Protein AF-A0A973HSE0-F1 (afdb_monomer)

pLDDT: mean 83.12, std 13.8, range [39.16, 97.94]

Foldseek 3Di:
DPQDWDKDKDFDVVVLLLLVLLLVDPWDWDADQQQRWIFTDDPRHTFKIKGALQQFQDDPPDDPSVSSNPGDSFRFWEKEWEDEQFKIKIFTDDRLDGPDIDIGGFPQDDPPDPDRLQPVPVPDPDDDPVSVVNVVSLLVRLLVVQVVCVVVVHCPSGSAYEYDYDPVCLVSNCVRPRHHPADPVHSRYRYQPDDFDGHDPVRVVVSSVVSSIMMMTGRHVVVVVVSD

Sequence (228 aa):
MTVIKFTDSLDYSAQRALVKRILETDMKWEFEAKRLKIRVFSEAKTGLDIWLSQALPVPGNMPDKDYLLSLPELQPNHFILLMESGAAALAQIKNNEIIRHKVIKAYMNRKKQGKSQLNYLKTKGKSRAGSRLRIRKSIEFFEEINQKIIDWGGPEDAERICYKASIQLWPYLFKSDIAASFEKDDPRLIKIPLNTKSPSYNELIRVHKYIQYCHIDVYDEDLYKRIK

Mean predicted aligned error: 8.45 Å

Nearest PDB structures (foldseek):
  6r86-assembly1_R  TM=6.561E-01  e=8.178E-06  Saccharomyces cerevisiae
  8v9l-assembly1_z  TM=5.471E-01  e=2.335E-04  Mycolicibacterium smegmatis MC2 155
  8v9j-assembly1_z  TM=5.696E-01  e=4.294E-04  Mycolicibacterium smegmatis MC2 155
  3r1x-assembly1_A  TM=4.390E-01  e=8.106E-02  Klebsiella pneumoniae subsp. pneumoniae MGH 78578
  5eou-assembly2_B  TM=2.963E-01  e=4.684E-02  Pseudomonas aeruginosa PAO1

Structure (mmCIF, N/CA/C/O backbone):
data_AF-A0A973HSE0-F1
#
_entry.id   AF-A0A973HSE0-F1
#
loop_
_atom_site.group_PDB
_atom_site.id
_atom_site.type_symbol
_atom_site.label_atom_id
_atom_site.label_alt_id
_atom_site.label_comp_id
_atom_site.label_asym_id
_atom_site.label_entity_id
_atom_site.label_seq_id
_atom_site.pdbx_PDB_ins_code
_atom_site.Cartn_x
_atom_site.Cartn_y
_atom_site.Cartn_z
_atom_site.occupancy
_atom_site.B_iso_or_equiv
_atom_site.auth_seq_id
_atom_site.auth_comp_id
_atom_site.auth_asym_id
_atom_site.auth_atom_id
_atom_site.pdbx_PDB_model_num
ATOM 1 N N . MET A 1 1 ? 32.845 4.863 -14.765 1.00 45.75 1 MET A N 1
ATOM 2 C CA . MET A 1 1 ? 31.451 5.348 -14.815 1.00 45.75 1 MET A CA 1
ATOM 3 C C . MET A 1 1 ? 31.055 5.826 -13.436 1.00 45.75 1 MET A C 1
ATOM 5 O O . MET A 1 1 ? 30.998 5.024 -12.509 1.00 45.75 1 MET A O 1
ATOM 9 N N . THR A 1 2 ? 30.872 7.133 -13.283 1.00 41.03 2 THR A N 1
ATOM 10 C CA . THR A 1 2 ? 30.284 7.728 -12.082 1.00 41.03 2 THR A CA 1
ATOM 11 C C . THR A 1 2 ? 28.838 7.254 -12.012 1.00 41.03 2 THR A C 1
ATOM 13 O O . THR A 1 2 ? 28.048 7.596 -12.883 1.00 41.03 2 THR A O 1
ATOM 16 N N . VAL A 1 3 ? 28.502 6.414 -11.032 1.00 48.06 3 VAL A N 1
ATOM 17 C CA . VAL A 1 3 ? 27.116 5.984 -10.799 1.00 48.06 3 VAL A CA 1
ATOM 18 C C . VAL A 1 3 ? 26.368 7.194 -10.248 1.00 48.06 3 VAL A C 1
ATOM 20 O O . VAL A 1 3 ? 26.418 7.470 -9.048 1.00 48.06 3 VAL A O 1
ATOM 23 N N . ILE A 1 4 ? 25.742 7.974 -11.125 1.00 57.69 4 ILE A N 1
ATOM 24 C CA . ILE A 1 4 ? 24.859 9.058 -10.707 1.00 57.69 4 ILE A CA 1
ATOM 25 C C . ILE A 1 4 ? 23.550 8.399 -10.296 1.00 57.69 4 ILE A C 1
ATOM 27 O O . ILE A 1 4 ? 22.760 7.998 -11.144 1.00 57.69 4 ILE A O 1
ATOM 31 N N . LYS A 1 5 ? 23.330 8.275 -8.984 1.00 69.88 5 LYS A N 1
ATOM 32 C CA . LYS A 1 5 ? 22.018 7.902 -8.466 1.00 69.88 5 LYS A CA 1
ATOM 33 C C . LYS A 1 5 ? 21.114 9.128 -8.488 1.00 69.88 5 LYS A C 1
ATOM 35 O O . LYS A 1 5 ? 21.283 10.019 -7.657 1.00 69.88 5 LYS A O 1
ATOM 40 N N . PHE A 1 6 ? 20.135 9.149 -9.384 1.00 76.38 6 PHE A N 1
ATOM 41 C CA . PHE A 1 6 ? 19.016 10.085 -9.302 1.00 76.38 6 PHE A CA 1
ATOM 42 C C . PHE A 1 6 ? 17.687 9.334 -9.315 1.00 76.38 6 PHE A C 1
ATOM 44 O O . PHE A 1 6 ? 17.608 8.193 -9.774 1.00 76.38 6 PHE A O 1
ATOM 51 N N . THR A 1 7 ? 16.660 9.973 -8.758 1.00 78.12 7 THR A N 1
ATOM 52 C CA . THR A 1 7 ? 15.309 9.419 -8.697 1.00 78.12 7 THR A CA 1
ATOM 53 C C . THR A 1 7 ? 14.410 10.209 -9.639 1.00 78.12 7 THR A C 1
ATOM 55 O O . THR A 1 7 ? 14.332 11.430 -9.508 1.00 78.12 7 THR A O 1
ATOM 58 N N . ASP A 1 8 ? 13.730 9.525 -10.559 1.00 79.31 8 ASP A N 1
ATOM 59 C CA . ASP A 1 8 ? 12.654 10.111 -11.370 1.00 79.31 8 ASP A CA 1
ATOM 60 C C . ASP A 1 8 ? 11.283 9.601 -10.904 1.00 79.31 8 ASP A C 1
ATOM 62 O O . ASP A 1 8 ? 11.174 8.559 -10.243 1.00 79.31 8 ASP A O 1
ATOM 66 N N . SER A 1 9 ? 10.231 10.345 -11.240 1.00 82.31 9 SER A N 1
ATOM 67 C CA . SER A 1 9 ? 8.849 9.950 -10.992 1.00 82.31 9 SER A CA 1
ATOM 68 C C . SER A 1 9 ? 8.015 10.049 -12.257 1.00 82.31 9 SER A C 1
ATOM 70 O O . SER A 1 9 ? 7.919 11.122 -12.849 1.00 82.31 9 SER A O 1
ATOM 72 N N . LEU A 1 10 ? 7.372 8.947 -12.633 1.00 81.06 10 LEU A N 1
ATOM 73 C CA . LEU A 1 10 ? 6.492 8.897 -13.796 1.00 81.06 10 LEU A CA 1
ATOM 74 C C . LEU A 1 10 ? 5.037 8.791 -13.355 1.00 81.06 10 LEU A C 1
ATOM 76 O O . LEU A 1 10 ? 4.715 8.073 -12.403 1.00 81.06 10 LEU A O 1
ATOM 80 N N . ASP A 1 11 ? 4.159 9.493 -14.069 1.00 82.38 11 ASP A N 1
ATOM 81 C CA . ASP A 1 11 ? 2.729 9.235 -13.973 1.00 82.38 11 ASP A CA 1
ATOM 82 C C . ASP A 1 11 ? 2.392 7.837 -14.500 1.00 82.38 11 ASP A C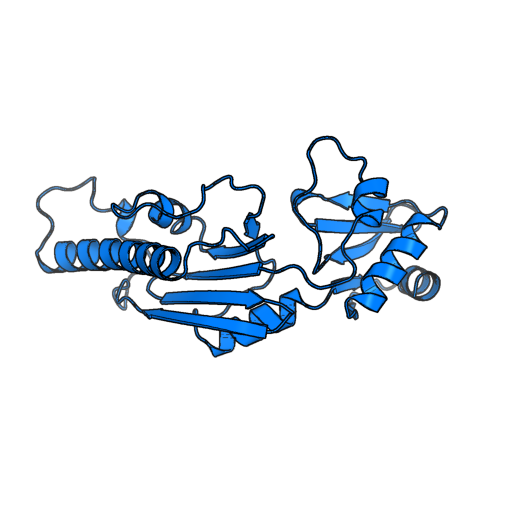 1
ATOM 84 O O . ASP A 1 11 ? 3.247 7.073 -14.965 1.00 82.38 11 ASP A O 1
ATOM 88 N N . TYR A 1 12 ? 1.115 7.486 -14.421 1.00 78.69 12 TYR A N 1
ATOM 89 C CA . TYR A 1 12 ? 0.720 6.137 -14.748 1.00 78.69 12 TYR A CA 1
ATOM 90 C C . TYR A 1 12 ? 0.874 5.747 -16.214 1.00 78.69 12 TYR A C 1
ATOM 92 O O . TYR A 1 12 ? 1.337 4.648 -16.532 1.00 78.69 12 TYR A O 1
ATOM 100 N N . SER A 1 13 ? 0.469 6.649 -17.102 1.00 80.75 13 SER A N 1
ATOM 101 C CA . SER A 1 13 ? 0.521 6.416 -18.539 1.00 80.75 13 SER A CA 1
ATOM 102 C C . SER A 1 13 ? 1.968 6.189 -18.978 1.00 80.75 13 SER A C 1
ATOM 104 O O . SER A 1 13 ? 2.266 5.233 -19.701 1.00 80.75 13 SER A O 1
ATOM 106 N N . ALA A 1 14 ? 2.881 6.985 -18.418 1.00 85.94 14 ALA A N 1
ATOM 107 C CA . ALA A 1 14 ? 4.310 6.874 -18.628 1.00 85.94 14 ALA A CA 1
ATOM 108 C C . ALA A 1 14 ? 4.895 5.595 -18.002 1.00 85.94 14 ALA A C 1
ATOM 110 O O . ALA A 1 14 ? 5.707 4.935 -18.649 1.00 85.94 14 ALA A O 1
ATOM 111 N N . GLN A 1 15 ? 4.454 5.180 -16.805 1.00 87.19 15 GLN A N 1
ATOM 112 C CA . GLN A 1 15 ? 4.874 3.903 -16.210 1.00 87.19 15 GLN A CA 1
ATOM 113 C C . GLN A 1 15 ? 4.526 2.726 -17.126 1.00 87.19 15 GLN A C 1
ATOM 115 O O . GLN A 1 15 ? 5.375 1.880 -17.391 1.00 87.19 15 GLN A O 1
ATOM 120 N N . ARG A 1 16 ? 3.286 2.648 -17.621 1.00 85.31 16 ARG A N 1
ATOM 121 C CA . ARG A 1 16 ? 2.857 1.526 -18.468 1.00 85.31 16 ARG A CA 1
ATOM 122 C C . ARG A 1 16 ? 3.608 1.503 -19.797 1.00 85.31 16 ARG A C 1
ATOM 124 O O . ARG A 1 16 ? 4.008 0.429 -20.241 1.00 85.31 16 ARG A O 1
ATOM 131 N N . ALA A 1 17 ? 3.829 2.667 -20.410 1.00 87.88 17 ALA A N 1
ATOM 132 C CA . ALA A 1 17 ? 4.648 2.779 -21.613 1.00 87.88 17 ALA A CA 1
ATOM 133 C C . ALA A 1 17 ? 6.086 2.295 -21.361 1.00 87.88 17 ALA A C 1
ATOM 135 O O . ALA A 1 17 ? 6.615 1.515 -22.151 1.00 87.88 17 ALA A O 1
ATOM 136 N N . LEU A 1 18 ? 6.681 2.688 -20.230 1.00 89.19 18 LEU A N 1
ATOM 137 C CA . LEU A 1 18 ? 8.011 2.243 -19.822 1.00 89.19 18 LEU A CA 1
ATOM 138 C C . LEU A 1 18 ? 8.066 0.722 -19.627 1.00 89.19 18 LEU A C 1
ATOM 140 O O . LEU A 1 18 ? 8.957 0.071 -20.162 1.00 89.19 18 LEU A O 1
ATOM 144 N N . VAL A 1 19 ? 7.099 0.145 -18.905 1.00 89.62 19 VAL A N 1
ATOM 145 C CA . VAL A 1 19 ? 7.013 -1.308 -18.686 1.00 89.62 19 VAL A CA 1
ATOM 146 C C . VAL A 1 19 ? 6.903 -2.047 -20.019 1.00 89.62 19 VAL A C 1
ATOM 148 O O . VAL A 1 19 ? 7.673 -2.974 -20.246 1.00 89.62 19 VAL A O 1
ATOM 151 N N . LYS A 1 20 ? 6.018 -1.618 -20.931 1.00 89.44 20 LYS A N 1
ATOM 152 C CA . LYS A 1 20 ? 5.894 -2.233 -22.265 1.00 89.44 20 LYS A CA 1
ATOM 153 C C . LYS A 1 20 ? 7.217 -2.210 -23.028 1.00 89.44 20 LYS A C 1
ATOM 155 O O . LYS A 1 20 ? 7.655 -3.257 -23.490 1.00 89.44 20 LYS A O 1
ATOM 160 N N . ARG A 1 21 ? 7.902 -1.063 -23.062 1.00 89.56 21 ARG A N 1
ATOM 161 C CA . ARG A 1 21 ? 9.214 -0.938 -23.715 1.00 89.56 21 ARG A CA 1
ATOM 162 C C . ARG A 1 21 ? 10.253 -1.882 -23.117 1.00 89.56 21 ARG A C 1
ATOM 164 O O . ARG A 1 21 ? 10.943 -2.559 -23.866 1.00 89.56 21 ARG A O 1
ATOM 171 N N . ILE A 1 22 ? 10.339 -1.980 -21.788 1.00 90.19 22 ILE A N 1
ATOM 172 C CA . ILE A 1 22 ? 11.265 -2.916 -21.121 1.00 90.19 22 ILE A CA 1
ATOM 173 C C . ILE A 1 22 ? 10.990 -4.357 -21.564 1.00 90.19 22 ILE A C 1
ATOM 175 O O . ILE A 1 22 ? 11.925 -5.094 -21.866 1.00 90.19 22 ILE A O 1
ATOM 179 N N . LEU A 1 23 ? 9.715 -4.748 -21.640 1.00 89.19 23 LEU A N 1
ATOM 180 C CA . LEU A 1 23 ? 9.301 -6.099 -22.031 1.00 89.19 23 LEU A CA 1
ATOM 181 C C . LEU A 1 23 ? 9.489 -6.408 -23.527 1.00 89.19 23 LEU A C 1
ATOM 183 O O . LEU A 1 23 ? 9.523 -7.587 -23.893 1.00 89.19 23 LEU A O 1
ATOM 187 N N . GLU A 1 24 ? 9.560 -5.378 -24.371 1.00 88.38 24 GLU A N 1
ATOM 188 C CA . GLU A 1 24 ? 9.801 -5.460 -25.819 1.00 88.38 24 GLU A CA 1
ATOM 189 C C . GLU A 1 24 ? 11.296 -5.438 -26.170 1.00 88.38 24 GLU A C 1
ATOM 191 O O . GLU A 1 24 ? 11.685 -5.909 -27.236 1.00 88.38 24 GLU A O 1
ATOM 196 N N . THR A 1 25 ? 12.149 -4.912 -25.287 1.00 84.94 25 THR A N 1
ATOM 197 C CA . THR A 1 25 ? 13.604 -4.904 -25.487 1.00 84.94 25 THR A CA 1
ATOM 198 C C . THR A 1 25 ? 14.263 -6.231 -25.104 1.00 84.94 25 THR A C 1
ATOM 200 O O . THR A 1 25 ? 13.869 -6.866 -24.131 1.00 84.94 25 THR A O 1
ATOM 203 N N . ASP A 1 26 ? 15.376 -6.572 -25.762 1.00 83.69 26 ASP A N 1
ATOM 204 C CA . ASP A 1 26 ? 16.254 -7.708 -25.401 1.00 83.69 26 ASP A CA 1
ATOM 205 C C . ASP A 1 26 ? 17.053 -7.501 -24.091 1.00 83.69 26 ASP A C 1
ATOM 207 O O . ASP A 1 26 ? 18.080 -8.138 -23.843 1.00 83.69 26 ASP A O 1
ATOM 211 N N . MET A 1 27 ? 16.627 -6.568 -23.239 1.00 84.81 27 MET A N 1
ATOM 212 C CA . MET A 1 27 ? 17.292 -6.290 -21.972 1.00 84.81 27 MET A CA 1
ATOM 213 C C . MET A 1 27 ? 16.992 -7.383 -20.950 1.00 84.81 27 MET A C 1
ATOM 215 O O . MET A 1 27 ? 15.881 -7.904 -20.863 1.00 84.81 27 MET A O 1
ATOM 219 N N . LYS A 1 28 ? 17.979 -7.690 -20.105 1.00 90.69 28 LYS A N 1
ATOM 220 C CA . LYS A 1 28 ? 17.754 -8.557 -18.947 1.00 90.69 28 LYS A CA 1
ATOM 221 C C . LYS A 1 28 ? 17.016 -7.771 -17.869 1.00 90.69 28 LYS A C 1
ATOM 223 O O . LYS A 1 28 ? 17.475 -6.704 -17.455 1.00 90.69 28 LYS A O 1
ATOM 228 N N . TRP A 1 29 ? 15.911 -8.324 -17.387 1.00 92.88 29 TRP A N 1
ATOM 229 C CA . TRP A 1 29 ? 15.129 -7.761 -16.295 1.00 92.88 29 TRP A CA 1
ATOM 230 C C . TRP A 1 29 ? 14.657 -8.856 -15.335 1.00 92.88 29 TRP A C 1
ATOM 232 O O . TRP A 1 29 ? 14.555 -10.023 -15.704 1.00 92.88 29 TRP A O 1
ATOM 242 N N . GLU A 1 30 ? 14.380 -8.463 -14.096 1.00 91.94 30 GLU A N 1
ATOM 243 C CA . GLU A 1 30 ? 13.805 -9.307 -13.048 1.00 91.94 30 GLU A CA 1
ATOM 244 C C . GLU A 1 30 ? 12.651 -8.565 -12.371 1.00 91.94 30 GLU A C 1
ATOM 246 O O . GLU A 1 30 ? 12.724 -7.350 -12.162 1.00 91.94 30 GLU A O 1
ATOM 251 N N . PHE A 1 31 ? 11.600 -9.288 -11.986 1.00 90.75 31 PHE A N 1
ATOM 252 C CA . PHE A 1 31 ? 10.479 -8.725 -11.243 1.00 90.75 31 PHE A CA 1
ATOM 253 C C . PHE A 1 31 ? 10.450 -9.240 -9.797 1.00 90.75 31 PHE A C 1
ATOM 255 O O . PHE A 1 31 ? 10.324 -10.428 -9.520 1.00 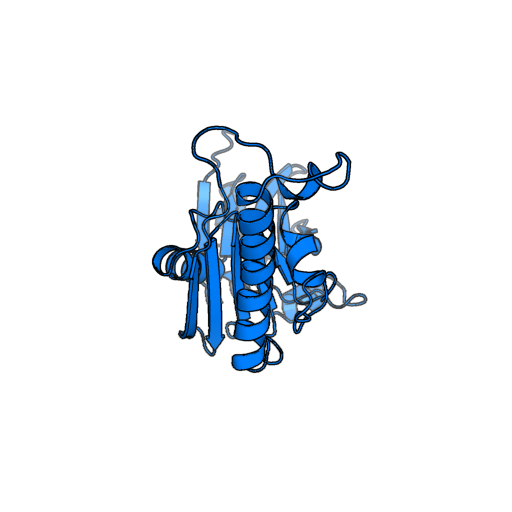90.75 31 PHE A O 1
ATOM 262 N N . GLU A 1 32 ? 10.555 -8.326 -8.832 1.00 87.94 32 GLU A N 1
ATOM 263 C CA . GLU A 1 32 ? 10.444 -8.624 -7.404 1.00 87.94 32 GLU A CA 1
ATOM 264 C C . GLU A 1 32 ? 8.986 -8.431 -6.953 1.00 87.94 32 GLU A C 1
ATOM 266 O O . GLU A 1 32 ? 8.633 -7.390 -6.392 1.00 87.94 32 GLU A O 1
ATOM 271 N N . ALA A 1 33 ? 8.141 -9.448 -7.163 1.00 81.69 33 ALA A N 1
ATOM 272 C CA . ALA A 1 33 ? 6.701 -9.433 -6.863 1.00 81.69 33 ALA A CA 1
ATOM 273 C C . ALA A 1 33 ? 6.347 -8.867 -5.473 1.00 81.69 33 ALA A C 1
ATOM 275 O O . ALA A 1 33 ? 5.470 -8.018 -5.339 1.00 81.69 33 ALA A O 1
ATOM 276 N N . LYS A 1 34 ? 7.083 -9.260 -4.422 1.00 76.94 34 LYS A N 1
ATOM 277 C CA . LYS A 1 34 ? 6.841 -8.804 -3.034 1.00 76.94 34 LYS A CA 1
ATOM 278 C C . LYS A 1 34 ? 7.030 -7.301 -2.828 1.00 76.94 34 LYS A C 1
ATOM 280 O O . LYS A 1 34 ? 6.494 -6.742 -1.874 1.00 76.94 34 LYS A O 1
ATOM 285 N N . ARG A 1 35 ? 7.858 -6.666 -3.657 1.00 78.06 35 ARG A N 1
ATOM 286 C CA . ARG A 1 35 ? 8.130 -5.224 -3.608 1.00 78.06 35 ARG A CA 1
ATOM 287 C C . ARG A 1 35 ? 7.518 -4.472 -4.778 1.00 78.06 35 ARG A C 1
ATOM 289 O O . ARG A 1 35 ? 7.657 -3.253 -4.813 1.00 78.06 35 ARG A O 1
ATOM 296 N N . LEU A 1 36 ? 6.871 -5.193 -5.695 1.00 84.75 36 LEU A N 1
ATOM 297 C CA . LEU A 1 36 ? 6.292 -4.664 -6.920 1.00 84.75 36 LEU A CA 1
ATOM 298 C C . LEU A 1 36 ? 7.316 -3.818 -7.690 1.00 84.75 36 LEU A C 1
ATOM 300 O O . LEU A 1 36 ? 7.065 -2.671 -8.059 1.00 84.75 36 LEU A O 1
AT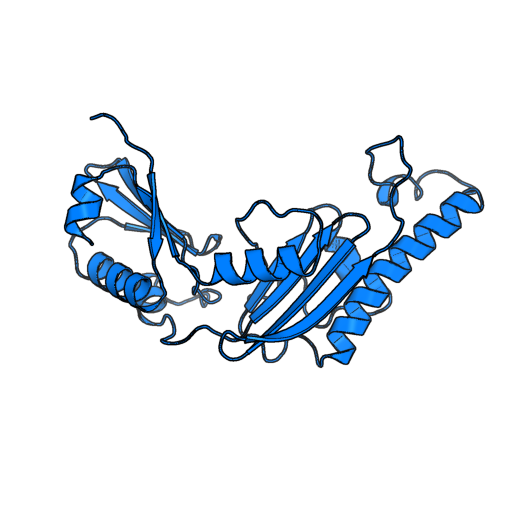OM 304 N N . LYS A 1 37 ? 8.517 -4.381 -7.848 1.00 88.94 37 LYS A N 1
ATOM 305 C CA . LYS A 1 37 ? 9.686 -3.675 -8.367 1.00 88.94 37 LYS A CA 1
ATOM 306 C C . LYS A 1 37 ? 10.270 -4.406 -9.568 1.00 88.94 37 LYS A C 1
ATOM 308 O O . LYS A 1 37 ? 10.556 -5.593 -9.461 1.00 88.94 37 LYS A O 1
ATOM 313 N N . ILE A 1 38 ? 10.496 -3.697 -10.668 1.00 91.12 38 ILE A N 1
ATOM 314 C CA . ILE A 1 38 ? 11.237 -4.205 -11.827 1.00 91.12 38 ILE A CA 1
ATOM 315 C C . ILE A 1 38 ? 12.687 -3.759 -11.697 1.00 91.12 38 ILE A C 1
ATOM 317 O O . ILE A 1 38 ? 12.966 -2.585 -11.459 1.00 91.12 38 ILE A O 1
ATOM 321 N N . ARG A 1 39 ? 13.613 -4.694 -11.861 1.00 92.00 39 ARG A N 1
ATOM 322 C CA . ARG A 1 39 ? 15.042 -4.427 -11.954 1.00 92.00 39 ARG A CA 1
ATOM 323 C C . ARG A 1 39 ? 15.496 -4.654 -13.384 1.00 92.00 39 ARG A C 1
ATOM 325 O O . ARG A 1 39 ? 15.283 -5.738 -13.911 1.00 92.00 39 ARG A O 1
ATOM 332 N N . VAL A 1 40 ? 16.146 -3.663 -13.985 1.00 91.88 40 VAL A N 1
ATOM 333 C CA . VAL A 1 40 ? 16.728 -3.764 -15.332 1.00 91.88 40 VAL A CA 1
ATOM 334 C C . VAL A 1 40 ? 18.248 -3.750 -15.217 1.00 91.88 40 VAL A C 1
ATOM 336 O O . VAL A 1 40 ? 18.818 -2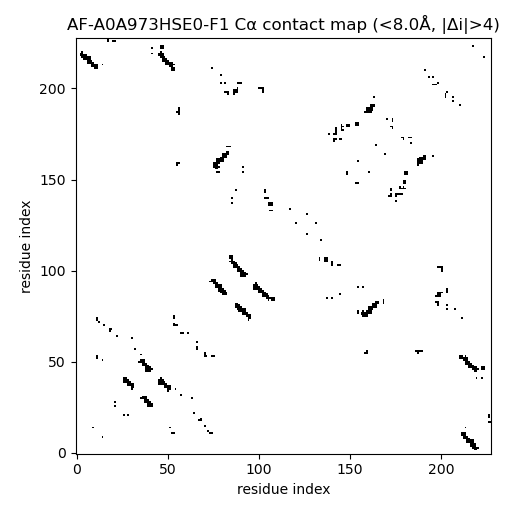.943 -14.474 1.00 91.88 40 VAL A O 1
ATOM 339 N N . PHE A 1 41 ? 18.909 -4.654 -15.936 1.00 88.94 41 PHE A N 1
ATOM 340 C CA . PHE A 1 41 ? 20.354 -4.841 -15.869 1.00 88.94 41 PHE A CA 1
ATOM 341 C C . PHE A 1 41 ? 21.068 -4.268 -17.099 1.00 88.94 41 PHE A C 1
ATOM 343 O O . PHE A 1 41 ? 20.611 -4.436 -18.227 1.00 88.94 41 PHE A O 1
ATOM 350 N N . SER A 1 42 ? 22.231 -3.658 -16.866 1.00 85.62 42 SER A N 1
ATOM 351 C CA . SER A 1 42 ? 23.206 -3.231 -17.877 1.00 85.62 42 SER A CA 1
ATOM 352 C C . SER A 1 42 ? 24.523 -3.957 -17.605 1.00 85.62 42 SER A C 1
ATOM 354 O O . SER A 1 42 ? 25.007 -3.924 -16.474 1.00 85.62 42 SER A O 1
ATOM 356 N N . GLU A 1 43 ? 25.055 -4.692 -18.589 1.00 77.00 43 GLU A N 1
ATOM 357 C CA . GLU A 1 43 ? 26.361 -5.383 -18.512 1.00 77.00 43 GLU A CA 1
ATOM 358 C C . GLU A 1 43 ? 26.625 -6.128 -17.176 1.00 77.00 43 GLU A C 1
ATOM 360 O O . GLU A 1 43 ? 27.705 -6.063 -16.595 1.00 77.00 43 GLU A O 1
ATOM 365 N N . ALA A 1 44 ? 25.607 -6.843 -16.673 1.00 71.81 44 ALA A N 1
ATOM 366 C CA . ALA A 1 44 ? 25.601 -7.606 -15.411 1.00 71.81 44 ALA A CA 1
ATOM 367 C C . ALA A 1 44 ? 25.548 -6.802 -14.089 1.00 71.81 44 ALA A C 1
ATOM 369 O O . ALA A 1 44 ? 25.657 -7.389 -13.011 1.00 71.81 44 ALA A O 1
ATOM 370 N N . LYS A 1 45 ? 25.303 -5.488 -14.131 1.00 82.62 45 LYS A N 1
ATOM 371 C CA . LYS A 1 45 ? 24.981 -4.658 -12.956 1.00 82.62 45 LYS A CA 1
ATOM 372 C C . LYS A 1 45 ? 23.550 -4.136 -13.032 1.00 82.62 45 LYS A C 1
ATOM 374 O O . LYS A 1 45 ? 22.965 -4.042 -14.108 1.00 82.62 45 LYS A O 1
ATOM 379 N N . THR A 1 46 ? 22.974 -3.789 -11.882 1.00 80.38 46 THR A N 1
ATOM 380 C CA . THR A 1 46 ? 21.692 -3.076 -11.849 1.00 80.38 46 THR A CA 1
ATOM 381 C C . THR A 1 46 ? 21.863 -1.719 -12.518 1.00 80.38 46 THR A C 1
ATOM 383 O O . THR A 1 46 ? 22.639 -0.898 -12.034 1.00 80.38 46 THR A O 1
ATOM 386 N N . GLY A 1 47 ? 21.137 -1.496 -13.611 1.00 84.56 47 GLY A N 1
ATOM 387 C CA . GLY A 1 47 ? 21.081 -0.206 -14.288 1.00 84.56 47 GLY A CA 1
ATOM 388 C C . GLY A 1 47 ? 19.894 0.635 -13.818 1.00 84.56 47 GLY A C 1
ATOM 389 O O . GLY A 1 47 ? 20.048 1.837 -13.625 1.00 84.56 47 GLY A O 1
ATOM 390 N N . LEU A 1 48 ? 18.738 0.008 -13.557 1.00 88.50 48 LEU A N 1
ATOM 391 C CA . LEU A 1 48 ? 17.513 0.674 -13.090 1.00 88.50 48 LEU A CA 1
ATOM 392 C C . LEU A 1 48 ? 16.770 -0.184 -12.057 1.00 88.50 48 LEU A C 1
ATOM 394 O O . LEU A 1 48 ? 16.610 -1.387 -12.263 1.00 88.50 48 LEU A O 1
ATOM 398 N N . ASP A 1 49 ? 16.251 0.445 -11.001 1.00 89.88 49 ASP A N 1
ATOM 399 C CA . ASP A 1 49 ? 15.211 -0.128 -10.134 1.00 89.88 49 ASP A CA 1
ATOM 400 C C . ASP A 1 49 ? 13.930 0.719 -10.288 1.00 89.88 49 ASP A C 1
ATOM 402 O O . ASP A 1 49 ? 13.950 1.930 -10.087 1.00 89.88 49 ASP A O 1
ATOM 406 N N . ILE A 1 50 ? 12.811 0.087 -10.649 1.00 89.25 50 ILE A N 1
ATOM 407 C CA . ILE A 1 50 ? 11.525 0.735 -10.949 1.00 89.25 50 ILE A CA 1
ATOM 408 C C . ILE A 1 50 ? 10.472 0.206 -9.974 1.00 89.25 50 ILE A C 1
ATOM 410 O O . ILE A 1 50 ? 10.106 -0.966 -10.040 1.00 89.25 50 ILE A O 1
ATOM 414 N N . TRP A 1 51 ? 9.962 1.052 -9.081 1.00 87.56 51 TRP A N 1
ATOM 415 C CA . TRP A 1 51 ? 8.859 0.727 -8.172 1.00 87.56 51 TRP A CA 1
ATOM 416 C C . TRP A 1 51 ? 7.525 1.102 -8.799 1.00 87.56 51 TRP A C 1
ATOM 418 O O . TRP A 1 51 ? 7.270 2.274 -9.078 1.00 87.56 51 TRP A O 1
ATOM 428 N N . LEU A 1 52 ? 6.661 0.105 -8.964 1.00 86.19 52 LEU A N 1
ATOM 429 C CA . LEU A 1 52 ? 5.365 0.270 -9.600 1.00 86.19 52 LEU A CA 1
ATOM 430 C C . LEU A 1 52 ? 4.355 0.863 -8.606 1.00 86.19 52 LEU A C 1
ATOM 432 O O . LEU A 1 52 ? 4.055 0.250 -7.580 1.00 86.19 52 LEU A O 1
ATOM 436 N N . SER A 1 53 ? 3.772 2.021 -8.928 1.00 77.62 53 SER A N 1
ATOM 437 C CA . SER A 1 53 ? 2.670 2.619 -8.149 1.00 77.62 53 SER A CA 1
ATOM 438 C C . SER A 1 53 ? 1.410 1.763 -8.201 1.00 77.62 53 SER A C 1
ATOM 440 O O . SER A 1 53 ? 0.639 1.655 -7.249 1.00 77.62 53 SER A O 1
ATOM 442 N N . GLN A 1 54 ? 1.214 1.112 -9.344 1.00 66.06 54 GLN A N 1
ATOM 443 C CA . GLN A 1 54 ? -0.030 0.470 -9.742 1.00 66.06 54 GLN A CA 1
ATOM 444 C C . GLN A 1 54 ? 0.108 -1.027 -9.982 1.00 66.06 54 GLN A C 1
ATOM 446 O O . GLN A 1 54 ? -0.618 -1.598 -10.787 1.00 66.06 54 GLN A O 1
ATOM 451 N N . ALA A 1 55 ? 0.916 -1.707 -9.185 1.00 68.31 55 ALA A N 1
ATOM 452 C CA . ALA A 1 55 ? 0.966 -3.161 -9.196 1.00 68.31 55 ALA A CA 1
ATOM 453 C C . ALA A 1 55 ? -0.057 -3.799 -8.230 1.00 68.31 55 ALA A C 1
ATOM 455 O O . ALA A 1 55 ? -0.097 -3.493 -7.038 1.00 68.31 55 ALA A O 1
ATOM 456 N N . LEU A 1 56 ? -0.953 -4.626 -8.780 1.00 74.75 56 LEU A N 1
ATOM 457 C CA . LEU A 1 56 ? -1.924 -5.417 -8.016 1.00 74.75 56 LEU A CA 1
ATOM 458 C C . LEU A 1 56 ? -1.219 -6.605 -7.345 1.00 74.75 56 LEU A C 1
ATOM 460 O O . LEU A 1 56 ? -0.107 -6.947 -7.744 1.00 74.75 56 LEU A O 1
ATOM 464 N N . PRO A 1 57 ? -1.823 -7.264 -6.350 1.00 73.44 57 PRO A N 1
ATOM 465 C CA . PRO A 1 57 ? -1.298 -8.535 -5.860 1.00 73.44 57 PRO A CA 1
ATOM 466 C C . PRO A 1 57 ? -1.043 -9.493 -7.027 1.00 73.44 57 PRO A C 1
ATOM 468 O O . PRO A 1 57 ? -1.916 -9.681 -7.874 1.00 73.44 57 PRO A O 1
ATOM 471 N N . VAL A 1 58 ? 0.165 -10.052 -7.101 1.00 74.88 58 VAL A N 1
ATOM 472 C CA . VAL A 1 58 ? 0.545 -10.956 -8.193 1.00 74.88 58 VAL A CA 1
ATOM 473 C C . VAL A 1 58 ? -0.255 -12.253 -8.048 1.00 74.88 58 VAL A C 1
ATOM 475 O O . VAL A 1 58 ? -0.155 -12.895 -6.997 1.00 74.88 58 VAL A O 1
ATOM 478 N N . PRO A 1 59 ? -1.042 -12.666 -9.058 1.00 76.75 59 PRO A N 1
ATOM 479 C CA . PRO A 1 59 ? -1.717 -13.955 -9.024 1.00 76.75 59 PRO A CA 1
ATOM 480 C C . PRO A 1 59 ? -0.673 -15.073 -8.944 1.00 76.75 59 PRO A C 1
ATOM 482 O O . PRO A 1 59 ? 0.263 -15.096 -9.738 1.00 76.75 59 PRO A O 1
ATOM 485 N N . GLY A 1 60 ? -0.830 -16.011 -8.005 1.00 73.62 60 GLY A N 1
ATOM 486 C CA . GLY A 1 60 ? 0.225 -16.971 -7.637 1.00 73.62 60 GLY A CA 1
ATOM 487 C C . GLY A 1 60 ? 0.770 -17.867 -8.761 1.00 73.62 60 GLY A C 1
ATOM 488 O O . GLY A 1 60 ? 1.842 -18.435 -8.587 1.00 73.62 60 GLY A O 1
ATOM 489 N N . ASN A 1 61 ? 0.079 -17.960 -9.903 1.00 81.50 61 ASN A N 1
ATOM 490 C CA . ASN A 1 61 ? 0.464 -18.793 -11.050 1.00 81.50 61 ASN A CA 1
ATOM 491 C C . ASN A 1 61 ? 0.688 -18.000 -12.353 1.00 81.50 61 ASN A C 1
ATOM 493 O O . ASN A 1 61 ? 0.816 -18.607 -13.414 1.00 81.50 61 ASN A O 1
ATOM 497 N N . MET A 1 62 ? 0.684 -16.665 -12.315 1.00 84.38 62 MET A N 1
ATOM 498 C CA . MET A 1 62 ? 0.844 -15.853 -13.524 1.00 84.38 62 MET A CA 1
ATOM 499 C C . MET A 1 62 ? 2.331 -15.582 -13.802 1.00 84.38 62 MET A C 1
ATOM 501 O O . MET A 1 62 ? 3.026 -15.126 -12.892 1.00 84.38 62 MET A O 1
ATOM 505 N N . PRO A 1 63 ? 2.833 -15.817 -15.030 1.00 89.69 63 PRO A N 1
ATOM 506 C CA . PRO A 1 63 ? 4.184 -15.414 -15.407 1.00 89.69 63 PRO A CA 1
ATOM 507 C C . PRO A 1 63 ? 4.392 -13.905 -15.232 1.00 89.69 63 PRO A C 1
ATOM 509 O O . PRO A 1 63 ? 3.512 -13.115 -15.570 1.00 89.69 63 PRO A O 1
ATOM 512 N N . ASP A 1 64 ? 5.576 -13.492 -14.769 1.00 90.00 64 ASP A N 1
ATOM 513 C CA . ASP A 1 64 ? 5.880 -12.080 -14.479 1.00 90.00 64 ASP A CA 1
ATOM 514 C C . ASP A 1 64 ? 5.593 -11.156 -15.669 1.00 90.00 64 ASP A C 1
ATOM 516 O O . ASP A 1 64 ? 5.036 -10.072 -15.506 1.00 90.00 64 ASP A O 1
ATOM 520 N N . LYS A 1 65 ? 5.934 -11.599 -16.885 1.00 89.12 65 LYS A N 1
ATOM 521 C CA . LYS A 1 65 ? 5.683 -10.839 -18.115 1.00 89.12 65 LYS A CA 1
ATOM 522 C C . LYS A 1 65 ? 4.187 -10.611 -18.343 1.00 89.12 65 LYS A C 1
ATOM 524 O O . LYS A 1 65 ? 3.783 -9.482 -18.611 1.00 89.12 65 LYS A O 1
ATOM 529 N N . ASP A 1 66 ? 3.378 -11.656 -18.201 1.00 89.06 66 ASP A N 1
ATOM 530 C CA . ASP A 1 66 ? 1.928 -11.581 -18.401 1.00 89.06 66 ASP A CA 1
ATOM 531 C C . ASP A 1 66 ? 1.280 -10.705 -17.328 1.00 89.06 66 ASP A C 1
ATOM 533 O O . ASP A 1 66 ? 0.438 -9.861 -17.633 1.00 89.06 66 ASP A O 1
ATOM 537 N N . TYR A 1 67 ? 1.750 -10.823 -16.084 1.00 89.56 67 TYR A N 1
ATOM 538 C CA . TYR A 1 67 ? 1.328 -9.959 -14.989 1.00 89.56 67 TYR A CA 1
ATOM 539 C C . TYR A 1 67 ? 1.615 -8.481 -15.285 1.00 89.56 67 TYR A C 1
ATOM 541 O O . TYR A 1 67 ? 0.716 -7.645 -15.183 1.00 89.56 67 TYR A O 1
ATOM 549 N N . LEU A 1 68 ? 2.838 -8.150 -15.706 1.00 89.12 68 LEU A N 1
ATOM 550 C CA . LEU A 1 68 ? 3.229 -6.775 -16.021 1.00 89.12 68 LEU A CA 1
ATOM 551 C C . LEU A 1 68 ? 2.443 -6.192 -17.208 1.00 89.12 68 LEU A C 1
ATOM 553 O O . LEU A 1 68 ? 2.149 -4.996 -17.220 1.00 89.12 68 LEU A O 1
ATOM 557 N N . LEU A 1 69 ? 2.061 -7.026 -18.180 1.00 88.06 69 LEU A N 1
ATOM 558 C CA . LEU A 1 69 ? 1.182 -6.631 -19.287 1.00 88.06 69 LEU A CA 1
ATOM 559 C C . LEU A 1 69 ? -0.285 -6.465 -18.857 1.00 88.06 69 LEU A C 1
ATOM 561 O O . LEU A 1 69 ? -0.999 -5.664 -19.462 1.00 88.06 69 LEU A O 1
ATOM 565 N N . SER A 1 70 ? -0.716 -7.180 -17.812 1.00 86.19 70 SER A N 1
ATOM 566 C CA . SER A 1 70 ? -2.079 -7.141 -17.260 1.00 86.19 70 SER A CA 1
ATOM 567 C C . SER A 1 70 ? -2.358 -5.967 -16.313 1.00 86.19 70 SER A C 1
ATOM 569 O O . SER A 1 70 ? -3.492 -5.807 -15.862 1.00 86.19 70 SER A O 1
ATOM 571 N N . LEU A 1 71 ? -1.346 -5.148 -15.993 1.00 84.56 71 LEU A N 1
ATOM 572 C CA . LEU A 1 71 ? -1.525 -3.979 -15.129 1.00 84.56 71 LEU A CA 1
ATOM 573 C C . LEU A 1 71 ? -2.659 -3.079 -15.668 1.00 84.56 71 LEU A C 1
ATOM 575 O O . LEU A 1 71 ? -2.735 -2.877 -16.886 1.00 84.56 71 LEU A O 1
ATOM 579 N N 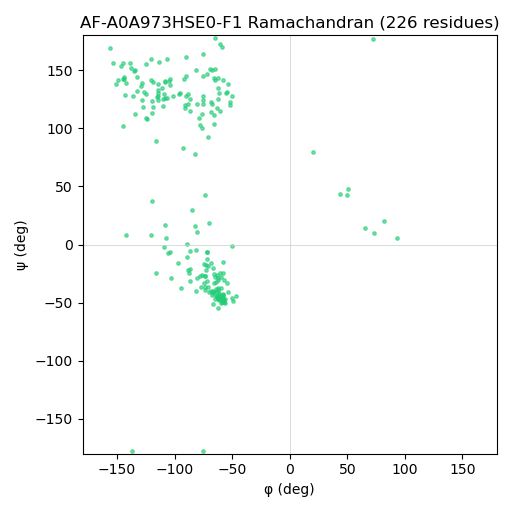. PRO A 1 72 ? -3.535 -2.548 -14.788 1.00 79.88 72 PRO A N 1
ATOM 580 C CA . PRO A 1 72 ? -4.763 -1.855 -15.197 1.00 79.88 72 PRO A CA 1
ATOM 581 C C . PRO A 1 72 ? -4.489 -0.607 -16.058 1.00 79.88 72 PRO A C 1
ATOM 583 O O . PRO A 1 72 ? -3.354 -0.197 -16.231 1.00 79.88 72 PRO A O 1
ATOM 586 N N . GLU A 1 73 ? -5.490 0.049 -16.641 1.00 75.00 73 GLU A N 1
ATOM 587 C CA . GLU A 1 73 ? -5.264 1.341 -17.340 1.00 75.00 73 GLU A CA 1
ATOM 588 C C . GLU A 1 73 ? -5.578 2.561 -16.475 1.00 75.00 73 GLU A C 1
ATOM 590 O O . GLU A 1 73 ? -5.085 3.659 -16.731 1.00 75.00 73 GLU A O 1
ATOM 595 N N . LEU A 1 74 ? -6.302 2.336 -15.386 1.00 76.62 74 LEU A N 1
ATOM 596 C CA . LEU A 1 74 ? -6.664 3.344 -14.407 1.00 76.62 74 LEU A CA 1
ATOM 597 C C . LEU A 1 74 ? -6.129 2.954 -13.036 1.00 76.62 74 LEU A C 1
ATOM 599 O O . LEU A 1 74 ? -5.874 1.780 -12.762 1.00 76.62 74 LEU A O 1
ATOM 603 N N . GLN A 1 75 ? -6.010 3.955 -12.164 1.00 76.19 75 GLN A N 1
ATOM 604 C CA . GLN A 1 75 ? -5.666 3.693 -10.777 1.00 76.19 75 GLN A CA 1
ATOM 605 C C . GLN A 1 75 ? -6.736 2.837 -10.114 1.00 76.19 75 GLN A C 1
ATOM 607 O O . GLN A 1 75 ? -7.899 3.248 -10.095 1.00 76.19 75 GLN A O 1
ATOM 612 N N . PRO A 1 76 ? -6.344 1.697 -9.528 1.00 83.81 76 PRO A N 1
ATOM 613 C CA . PRO A 1 76 ? -7.287 0.861 -8.826 1.00 83.81 76 PRO A CA 1
ATOM 614 C C . PRO A 1 76 ? -7.790 1.556 -7.569 1.00 83.81 76 PRO A C 1
ATOM 616 O O . PRO A 1 76 ? -7.071 2.330 -6.913 1.00 83.81 76 PRO A O 1
ATOM 619 N N . ASN A 1 77 ? -9.020 1.222 -7.200 1.00 91.38 77 ASN A N 1
ATOM 620 C CA . ASN A 1 77 ? -9.580 1.659 -5.933 1.00 91.38 77 ASN A CA 1
ATOM 621 C C . ASN A 1 77 ? -8.742 1.067 -4.804 1.00 91.38 77 ASN A C 1
ATOM 623 O O . ASN A 1 77 ? -8.384 -0.114 -4.812 1.00 91.38 77 ASN A O 1
ATOM 627 N N . HIS A 1 78 ? -8.403 1.889 -3.819 1.00 92.44 78 HIS A N 1
ATOM 628 C CA . HIS A 1 78 ? -7.506 1.456 -2.762 1.00 92.44 78 HIS A CA 1
ATOM 629 C C . HIS A 1 78 ? -7.865 2.062 -1.415 1.00 92.44 78 HIS A C 1
ATOM 631 O O . HIS A 1 78 ? -8.490 3.116 -1.294 1.00 92.44 78 HIS A O 1
ATOM 637 N N . PHE A 1 79 ? -7.446 1.357 -0.378 1.00 95.62 79 PHE A N 1
ATOM 638 C CA . PHE A 1 79 ? -7.556 1.771 1.003 1.00 95.62 79 PHE A CA 1
ATOM 639 C C . PHE A 1 79 ? -6.173 2.142 1.530 1.00 95.62 79 PHE A C 1
ATOM 641 O O . PHE A 1 79 ? -5.200 1.454 1.229 1.00 95.62 79 PHE A O 1
ATOM 648 N N . ILE A 1 80 ? -6.067 3.206 2.325 1.00 95.75 80 ILE A N 1
ATOM 649 C CA . ILE A 1 80 ? -4.822 3.589 2.999 1.00 95.75 80 ILE A CA 1
ATOM 650 C C . ILE A 1 80 ? -5.003 3.469 4.508 1.00 95.75 80 ILE A C 1
ATOM 652 O O . ILE A 1 80 ? -5.900 4.091 5.073 1.00 95.75 80 ILE A O 1
ATOM 656 N N . LEU A 1 81 ? -4.097 2.741 5.165 1.00 96.50 81 LEU A N 1
ATOM 657 C CA . LEU A 1 81 ? -3.982 2.666 6.621 1.00 96.50 81 LEU A CA 1
ATOM 658 C C . LEU A 1 81 ? -2.573 3.062 7.078 1.00 96.50 81 LEU A C 1
ATOM 660 O O . LEU A 1 81 ? -1.610 2.308 6.937 1.00 96.50 81 LEU A O 1
ATOM 664 N N . LEU A 1 82 ? -2.455 4.238 7.685 1.00 96.62 82 LEU A N 1
ATOM 665 C CA . LEU A 1 82 ? -1.252 4.677 8.387 1.00 96.62 82 LEU A CA 1
ATOM 666 C C . LEU A 1 82 ? -1.469 4.496 9.884 1.00 96.62 82 LEU A C 1
ATOM 668 O O . LEU A 1 82 ? -2.453 4.996 10.420 1.00 96.62 82 LEU A O 1
ATOM 672 N N . MET A 1 83 ? -0.556 3.816 10.569 1.00 93.81 83 MET A N 1
ATOM 673 C CA . MET A 1 83 ? -0.684 3.540 11.996 1.00 93.81 83 MET A CA 1
ATOM 674 C C . MET A 1 83 ? 0.668 3.600 12.706 1.00 93.81 83 MET A C 1
ATOM 676 O O . MET A 1 83 ? 1.626 2.911 12.352 1.00 93.81 83 MET A O 1
ATOM 680 N N . GLU A 1 84 ? 0.723 4.372 13.783 1.00 91.12 84 GLU A N 1
ATOM 681 C CA . GLU A 1 84 ? 1.847 4.406 14.714 1.00 91.12 84 GLU A CA 1
ATOM 682 C C . GLU A 1 84 ? 1.352 4.442 16.165 1.00 91.12 84 GLU A C 1
ATOM 684 O O . GLU A 1 84 ? 0.154 4.372 16.436 1.00 91.12 84 GLU A O 1
ATOM 689 N N . SER A 1 85 ? 2.277 4.528 17.128 1.00 84.38 85 SER A N 1
ATOM 690 C CA . SER A 1 85 ? 1.903 4.587 18.543 1.00 84.38 85 SER A CA 1
ATOM 691 C C . SER A 1 85 ? 1.155 5.888 18.840 1.00 84.38 85 SER A C 1
ATOM 693 O O . SER A 1 85 ? 1.765 6.949 18.967 1.00 84.38 85 SER A O 1
ATOM 695 N N . GLY A 1 86 ? -0.163 5.785 18.987 1.00 86.56 86 GLY A N 1
ATOM 696 C CA . GLY A 1 86 ? -1.039 6.872 19.404 1.00 86.56 86 GLY A CA 1
ATOM 697 C C . GLY A 1 86 ? -1.662 7.687 18.276 1.00 86.56 86 GLY A C 1
ATOM 698 O O . GLY A 1 86 ? -2.340 8.676 18.555 1.00 86.56 86 GLY A O 1
ATOM 699 N N . ALA A 1 87 ? -1.473 7.294 17.019 1.00 93.81 87 ALA A N 1
ATOM 700 C CA . ALA A 1 87 ? -2.156 7.922 15.898 1.00 93.81 87 ALA A CA 1
ATOM 701 C C . ALA A 1 87 ? -2.385 6.923 14.764 1.00 93.81 87 ALA A C 1
ATOM 703 O O . ALA A 1 87 ? -1.524 6.095 14.461 1.00 93.81 87 ALA A O 1
ATOM 704 N N . ALA A 1 88 ? -3.543 7.028 14.125 1.00 96.25 88 ALA A N 1
ATOM 705 C CA . ALA A 1 88 ? -3.858 6.349 12.884 1.00 96.25 88 ALA A CA 1
ATOM 706 C C . ALA A 1 88 ? -4.536 7.318 11.916 1.00 96.25 88 ALA A C 1
ATOM 708 O O . ALA A 1 88 ? -5.223 8.255 12.325 1.00 96.25 88 ALA A O 1
ATOM 709 N N . ALA A 1 89 ? -4.330 7.097 10.627 1.00 97.75 89 ALA A N 1
ATOM 710 C CA . ALA A 1 89 ? -4.990 7.831 9.567 1.00 97.75 89 ALA A CA 1
ATOM 711 C C . ALA A 1 89 ? -5.443 6.839 8.496 1.00 97.75 89 ALA A C 1
ATOM 713 O O . ALA A 1 89 ? -4.659 6.009 8.036 1.00 97.75 89 ALA A O 1
ATOM 714 N N . LEU A 1 90 ? -6.720 6.923 8.146 1.00 97.62 90 LEU A N 1
ATOM 715 C CA . LEU A 1 90 ? -7.423 6.017 7.249 1.00 97.62 90 LEU A CA 1
ATOM 716 C C . LEU A 1 90 ? -7.964 6.811 6.065 1.00 97.62 90 LEU A C 1
ATOM 718 O O . LEU A 1 90 ? -8.461 7.924 6.267 1.00 97.62 90 LEU A O 1
ATOM 722 N N . ALA A 1 91 ? -7.923 6.238 4.867 1.00 97.31 91 ALA A N 1
ATOM 723 C CA . ALA A 1 91 ? -8.596 6.796 3.700 1.00 97.31 91 ALA A CA 1
ATOM 724 C C . ALA A 1 91 ? -9.139 5.701 2.780 1.00 97.31 91 ALA A C 1
ATOM 726 O O . ALA A 1 91 ? -8.478 4.688 2.565 1.00 97.31 91 ALA A O 1
ATOM 727 N N . GLN A 1 92 ? -10.316 5.943 2.207 1.00 96.12 92 GLN A N 1
ATOM 728 C CA . GLN A 1 92 ? -10.868 5.166 1.101 1.00 96.12 92 GLN A CA 1
ATOM 729 C C . GLN A 1 92 ? -10.761 6.015 -0.166 1.00 96.12 92 GLN A C 1
ATOM 731 O O . GLN A 1 92 ? -11.209 7.166 -0.175 1.00 96.12 92 GLN A O 1
ATOM 736 N N . ILE A 1 93 ? -10.136 5.460 -1.201 1.00 93.94 93 ILE A N 1
ATOM 737 C CA . ILE A 1 93 ? -9.888 6.136 -2.469 1.00 93.94 93 ILE A CA 1
ATOM 738 C C . ILE A 1 93 ? -10.685 5.422 -3.553 1.00 93.94 93 ILE A C 1
ATOM 740 O O . ILE A 1 93 ? -10.571 4.203 -3.709 1.00 93.94 93 ILE A O 1
ATOM 744 N N . LYS A 1 94 ? -11.474 6.192 -4.303 1.00 91.88 94 LYS A N 1
ATOM 745 C CA . LYS A 1 94 ? -12.151 5.725 -5.513 1.00 91.88 94 LYS A CA 1
ATOM 746 C C . LYS A 1 94 ? -11.865 6.688 -6.652 1.00 91.88 94 LYS A C 1
ATOM 748 O O . LYS A 1 94 ? -11.898 7.894 -6.434 1.00 91.88 94 LYS A O 1
ATOM 753 N N . ASN A 1 95 ? -11.563 6.167 -7.840 1.00 87.69 95 ASN A N 1
ATOM 754 C CA . ASN A 1 95 ? -11.276 6.981 -9.030 1.00 87.69 95 ASN A CA 1
ATOM 755 C C . ASN A 1 95 ? -10.238 8.094 -8.777 1.00 87.69 95 ASN A C 1
ATOM 757 O O . ASN A 1 95 ? -10.416 9.227 -9.213 1.00 87.69 95 ASN A O 1
ATOM 761 N N . ASN A 1 96 ? -9.159 7.775 -8.051 1.00 87.88 96 ASN A N 1
ATOM 762 C CA . ASN A 1 96 ? -8.090 8.719 -7.691 1.00 87.88 96 ASN A CA 1
ATOM 763 C C . ASN A 1 96 ? -8.513 9.877 -6.752 1.00 87.88 96 ASN A C 1
ATOM 765 O O . ASN A 1 96 ? -7.760 10.835 -6.564 1.00 87.88 96 ASN A O 1
ATOM 769 N N . GLU A 1 97 ? -9.683 9.784 -6.115 1.00 91.06 97 GLU A N 1
ATOM 770 C CA . GLU A 1 97 ? -10.195 10.768 -5.159 1.00 91.06 97 GLU A CA 1
ATOM 771 C C . GLU A 1 97 ? -10.402 10.159 -3.768 1.00 91.06 97 GLU A C 1
ATOM 773 O O . GLU A 1 97 ? -10.886 9.036 -3.611 1.00 91.06 97 GLU A O 1
ATOM 778 N N . ILE A 1 98 ? -10.053 10.921 -2.727 1.00 94.44 98 ILE A N 1
ATOM 779 C CA . ILE A 1 98 ? -10.298 10.524 -1.336 1.00 94.44 98 ILE A CA 1
ATOM 780 C C . ILE A 1 98 ? -11.784 10.738 -1.034 1.00 94.44 98 ILE A C 1
ATOM 782 O O . ILE A 1 98 ? -12.204 11.853 -0.730 1.00 94.44 98 ILE A O 1
ATOM 786 N N . ILE A 1 99 ? -12.569 9.663 -1.068 1.00 96.12 99 ILE A N 1
ATOM 787 C CA . ILE A 1 99 ? -14.012 9.722 -0.794 1.00 96.12 99 ILE A CA 1
ATOM 788 C C . ILE A 1 99 ? -14.327 9.740 0.704 1.00 96.12 99 ILE A C 1
ATOM 790 O O . ILE A 1 99 ? -15.336 10.297 1.133 1.00 96.12 99 ILE A O 1
ATOM 794 N N . ARG A 1 100 ? -13.465 9.130 1.525 1.00 96.69 100 ARG A N 1
ATOM 795 C CA . ARG A 1 100 ? -13.585 9.104 2.988 1.00 96.69 100 ARG A CA 1
ATOM 796 C C . ARG A 1 100 ? -12.205 9.172 3.610 1.00 96.69 100 ARG A C 1
ATOM 798 O O . ARG A 1 100 ? -11.269 8.551 3.113 1.00 96.69 100 ARG A O 1
ATOM 805 N N . HIS A 1 101 ? -12.084 9.890 4.720 1.00 97.62 101 HIS A N 1
ATOM 806 C CA . HIS A 1 101 ? -10.872 9.890 5.528 1.00 97.62 101 HIS A CA 1
ATOM 807 C C . HIS A 1 101 ? -11.191 10.057 7.015 1.00 97.62 101 HIS A C 1
ATOM 809 O O . HIS A 1 101 ? -12.210 10.636 7.395 1.00 97.62 101 HIS A O 1
ATOM 815 N N . LYS A 1 102 ? -10.305 9.553 7.875 1.00 97.94 102 LYS A N 1
ATOM 816 C CA . LYS A 1 102 ? -10.394 9.726 9.327 1.00 97.94 102 LYS A CA 1
ATOM 817 C C . LYS A 1 102 ? -9.003 9.714 9.932 1.00 97.94 102 LYS A C 1
ATOM 819 O O . LYS A 1 102 ? -8.174 8.883 9.583 1.00 97.94 102 LYS A O 1
ATOM 824 N N . VAL A 1 103 ? -8.775 10.613 10.883 1.00 97.75 103 VAL A N 1
ATOM 825 C CA . VAL A 1 103 ? -7.615 10.569 11.775 1.00 97.75 103 VAL A CA 1
ATOM 826 C C . VAL A 1 103 ? -8.103 10.191 13.168 1.00 97.75 103 VAL A C 1
ATOM 828 O O . VAL A 1 103 ? -9.043 10.802 13.680 1.00 97.75 103 VAL A O 1
ATOM 831 N N . ILE A 1 104 ? -7.466 9.191 13.765 1.00 95.81 104 ILE A N 1
ATOM 832 C CA . ILE A 1 104 ? -7.719 8.697 15.120 1.00 95.81 104 ILE A CA 1
ATOM 833 C C . ILE A 1 104 ? -6.465 8.977 15.944 1.00 95.81 104 ILE A C 1
ATOM 835 O O . ILE A 1 104 ? -5.351 8.714 15.493 1.00 95.81 104 ILE A O 1
ATOM 839 N N . LYS A 1 105 ? -6.624 9.531 17.147 1.00 92.06 105 LYS A N 1
ATOM 840 C CA . LYS A 1 105 ? -5.508 9.830 18.053 1.00 92.06 105 LYS A CA 1
ATOM 841 C C . LYS A 1 105 ? -5.766 9.203 19.413 1.00 92.06 105 LYS A C 1
ATOM 843 O O . LYS A 1 105 ? -6.808 9.436 20.012 1.00 92.06 105 LYS A O 1
ATOM 848 N N . ALA A 1 106 ? -4.776 8.494 19.934 1.00 85.00 106 ALA A N 1
ATOM 849 C CA . ALA A 1 106 ? -4.801 7.904 21.261 1.00 85.00 106 ALA A CA 1
ATOM 850 C C . ALA A 1 106 ? -3.546 8.286 22.047 1.00 85.00 106 ALA A C 1
ATOM 852 O O . ALA A 1 106 ? -2.424 8.288 21.546 1.00 85.00 106 ALA A O 1
ATOM 853 N N . TYR A 1 107 ? -3.707 8.586 23.332 1.00 69.50 107 TYR A N 1
ATOM 854 C CA . TYR A 1 107 ? -2.570 8.921 24.185 1.00 69.50 107 TYR A CA 1
ATOM 855 C C . TYR A 1 107 ? -1.876 7.643 24.687 1.00 69.50 107 TYR A C 1
ATOM 857 O O . TYR A 1 107 ? -2.085 7.208 25.820 1.00 69.50 107 TYR A O 1
ATOM 865 N N . MET A 1 108 ? -1.073 7.017 23.819 1.00 66.00 108 MET A N 1
ATOM 866 C CA . MET A 1 108 ? -0.416 5.728 24.090 1.00 66.00 108 MET A CA 1
ATOM 867 C C . MET A 1 108 ? 0.951 5.857 24.795 1.00 66.00 108 MET A C 1
ATOM 869 O O . MET A 1 108 ? 1.372 4.942 25.505 1.00 66.00 108 MET A O 1
ATOM 873 N N . ASN A 1 109 ? 1.646 6.996 24.670 1.00 54.12 109 ASN A N 1
ATOM 874 C CA . ASN A 1 109 ? 3.026 7.149 25.151 1.00 54.12 109 ASN A CA 1
ATOM 875 C C . ASN A 1 109 ? 3.150 7.948 26.464 1.00 54.12 109 ASN A C 1
ATOM 877 O O . ASN A 1 109 ? 2.491 8.961 26.694 1.00 54.12 109 ASN A O 1
ATOM 881 N N . ARG A 1 110 ? 4.082 7.516 27.327 1.00 46.38 110 ARG A N 1
ATOM 882 C CA . ARG A 1 110 ? 4.577 8.273 28.491 1.00 46.38 110 ARG A CA 1
ATOM 883 C C . ARG A 1 110 ? 5.779 9.093 28.010 1.00 46.38 110 ARG A C 1
ATOM 885 O O . ARG A 1 110 ? 6.700 8.501 27.461 1.00 46.38 110 ARG A O 1
ATOM 892 N N . LYS A 1 111 ? 5.804 10.410 28.254 1.00 41.38 111 LYS A N 1
ATOM 893 C CA . LYS A 1 111 ? 6.797 11.402 27.761 1.00 41.38 111 LYS A CA 1
ATOM 894 C C . LYS A 1 111 ? 8.304 11.070 27.946 1.00 41.38 111 LYS A C 1
ATOM 896 O O . LYS A 1 111 ? 9.122 11.888 27.555 1.00 41.38 111 LYS A O 1
ATOM 901 N N . LYS A 1 112 ? 8.704 9.942 28.559 1.00 42.72 112 LYS A N 1
ATOM 902 C CA . LYS A 1 112 ? 10.104 9.654 28.947 1.00 42.72 112 LYS A CA 1
ATOM 903 C C . LYS A 1 112 ? 10.614 8.203 28.804 1.00 42.72 112 LYS A C 1
ATOM 905 O O . LYS A 1 112 ? 11.714 7.935 29.263 1.00 42.72 112 LYS A O 1
ATOM 910 N N . GLN A 1 113 ? 9.901 7.247 28.198 1.00 39.16 113 GLN A N 1
ATOM 911 C CA . GLN A 1 113 ? 10.440 5.876 28.039 1.00 39.16 113 GLN A CA 1
ATOM 912 C C . GLN A 1 113 ? 9.987 5.243 26.718 1.00 39.16 113 GLN A C 1
ATOM 914 O O . GLN A 1 113 ? 8.859 4.771 26.607 1.00 39.16 113 GLN A O 1
ATOM 919 N N . GLY A 1 114 ? 10.880 5.228 25.726 1.00 40.91 114 GLY A N 1
ATOM 920 C CA . GLY A 1 114 ? 10.670 4.690 24.376 1.00 40.91 114 GLY A CA 1
ATOM 921 C C . GLY A 1 114 ? 10.634 3.159 24.281 1.00 40.91 114 GLY A C 1
ATOM 922 O O . GLY A 1 114 ? 11.239 2.594 23.379 1.00 40.91 114 GLY A O 1
ATOM 923 N N . LYS A 1 115 ? 9.954 2.471 25.206 1.00 49.50 115 LYS A N 1
ATOM 924 C CA . LYS A 1 115 ? 9.680 1.027 25.107 1.00 49.50 115 LYS A CA 1
ATOM 925 C C . LYS A 1 115 ? 8.175 0.805 24.969 1.00 49.50 115 LYS A C 1
ATOM 927 O O . LYS A 1 115 ? 7.397 1.353 25.751 1.00 49.50 115 LYS A O 1
ATOM 932 N N . SER A 1 116 ? 7.767 0.004 23.984 1.00 50.75 116 SER A N 1
ATOM 933 C CA . SER A 1 116 ? 6.370 -0.378 23.767 1.00 50.75 116 SER A CA 1
ATOM 934 C C . SER A 1 116 ? 5.829 -1.117 25.002 1.00 50.75 116 SER A C 1
ATOM 936 O O . SER A 1 116 ? 6.303 -2.187 25.379 1.00 50.75 116 SER A O 1
ATOM 938 N N . GLN A 1 117 ? 4.851 -0.508 25.685 1.00 52.91 117 GLN A N 1
ATOM 939 C CA . GLN A 1 117 ? 4.3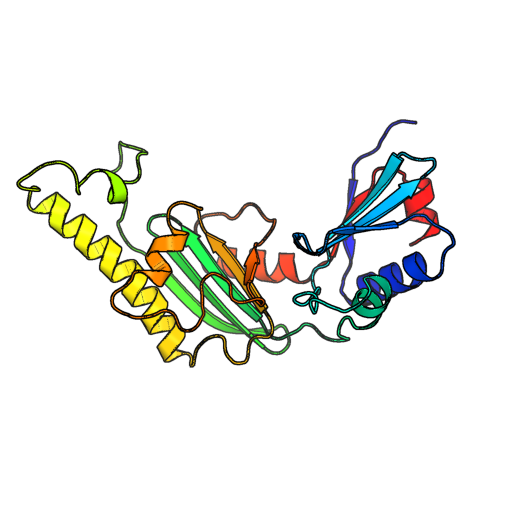26 -0.988 26.977 1.00 52.91 117 GLN A CA 1
ATOM 940 C C . GLN A 1 117 ? 3.490 -2.268 26.854 1.00 52.91 117 GLN A C 1
ATOM 942 O O . GLN A 1 117 ? 3.309 -2.968 27.849 1.00 52.91 117 GLN A O 1
ATOM 947 N N . LEU A 1 118 ? 3.012 -2.584 25.646 1.00 54.91 118 LEU A N 1
ATOM 948 C CA . LEU A 1 118 ? 2.087 -3.690 25.393 1.00 54.91 118 LEU A CA 1
ATOM 949 C C . LEU A 1 118 ? 2.686 -5.068 25.746 1.00 54.91 118 LEU A C 1
ATOM 951 O O . LEU A 1 118 ? 1.964 -5.940 26.220 1.00 54.91 118 LEU A O 1
ATOM 955 N N . ASN A 1 119 ? 4.010 -5.240 25.633 1.00 49.88 119 ASN A N 1
ATOM 956 C CA . ASN A 1 119 ? 4.680 -6.509 25.954 1.00 49.88 119 ASN A CA 1
ATOM 957 C C . ASN A 1 119 ? 5.056 -6.661 27.443 1.00 49.88 119 ASN A C 1
ATOM 959 O O . ASN A 1 119 ? 5.273 -7.775 27.909 1.00 49.88 119 ASN A O 1
ATOM 963 N N . TYR A 1 120 ? 5.155 -5.567 28.207 1.00 47.88 120 TYR A N 1
ATOM 964 C CA . TYR A 1 120 ? 5.834 -5.569 29.515 1.00 47.88 120 TYR A CA 1
ATOM 965 C C . TYR A 1 120 ? 4.924 -5.924 30.709 1.00 47.88 120 TYR A C 1
ATOM 967 O O . TYR A 1 120 ? 5.410 -6.130 31.817 1.00 47.88 120 TYR A O 1
ATOM 975 N N . LEU A 1 121 ? 3.602 -5.977 30.518 1.00 45.53 121 LEU A N 1
ATOM 976 C CA . LEU A 1 121 ? 2.630 -6.086 31.619 1.00 45.53 121 LEU A CA 1
ATOM 977 C C . LEU A 1 121 ? 1.987 -7.468 31.789 1.00 45.53 121 LEU A C 1
ATOM 979 O O . LEU A 1 121 ? 1.331 -7.684 32.803 1.00 45.53 121 LEU A O 1
ATOM 983 N N . LYS A 1 122 ? 2.212 -8.419 30.871 1.00 48.78 122 LYS A N 1
ATOM 984 C CA . LYS A 1 122 ? 1.781 -9.817 31.075 1.00 48.78 122 LYS A CA 1
ATOM 985 C C . LYS A 1 122 ? 2.631 -10.562 32.115 1.00 48.78 122 LYS A C 1
ATOM 987 O O . LYS A 1 122 ? 2.192 -11.580 32.629 1.00 48.78 122 LYS A O 1
ATOM 992 N N . THR A 1 123 ? 3.823 -10.061 32.445 1.00 51.47 123 THR A N 1
ATOM 993 C CA . THR A 1 123 ? 4.831 -10.779 33.246 1.00 51.47 123 THR A CA 1
ATOM 994 C C . THR A 1 123 ? 4.954 -10.325 34.704 1.00 51.47 123 THR A C 1
ATOM 996 O O . THR A 1 123 ? 5.672 -10.971 35.463 1.00 51.47 123 THR A O 1
ATOM 999 N N . LYS A 1 124 ? 4.275 -9.254 35.151 1.00 46.97 124 LYS A N 1
ATOM 1000 C CA . LYS A 1 124 ? 4.316 -8.811 36.562 1.00 46.97 124 LYS A CA 1
ATOM 1001 C C . LYS A 1 124 ? 2.923 -8.510 37.126 1.00 46.97 124 LYS A C 1
ATOM 1003 O O . LYS A 1 124 ? 2.134 -7.807 36.503 1.00 46.97 124 LYS A O 1
ATOM 1008 N N . GLY A 1 125 ? 2.648 -9.040 38.324 1.00 58.91 125 GLY A N 1
ATOM 1009 C CA . GLY A 1 125 ? 1.385 -8.880 39.057 1.00 58.91 125 GLY A CA 1
ATOM 1010 C C . GLY A 1 125 ? 0.979 -7.428 39.376 1.00 58.91 125 GLY A C 1
ATOM 1011 O O . GLY A 1 125 ? 1.744 -6.489 39.168 1.00 58.91 125 GLY A O 1
ATOM 1012 N N . LYS A 1 126 ? -0.270 -7.271 39.861 1.00 51.16 126 LYS A N 1
ATOM 1013 C CA . LYS A 1 126 ? -1.013 -6.028 40.207 1.00 51.16 126 LYS A CA 1
ATOM 1014 C C . LYS A 1 126 ? -0.491 -4.730 39.549 1.00 51.16 126 LYS A C 1
ATOM 1016 O O . LYS A 1 126 ? 0.136 -3.874 40.167 1.00 51.16 126 LYS A O 1
ATOM 1021 N N . SER A 1 127 ? -0.871 -4.547 38.285 1.00 58.47 127 SER A N 1
ATOM 1022 C CA . SER A 1 127 ? -0.779 -3.289 37.523 1.00 58.47 127 SER A CA 1
ATOM 1023 C C . SER A 1 127 ? -1.484 -2.109 38.229 1.00 58.47 127 SER A C 1
ATOM 1025 O O . SER A 1 127 ? -2.651 -2.231 38.612 1.00 58.47 127 SER A O 1
ATOM 1027 N N . ARG A 1 128 ? -0.796 -0.957 38.372 1.00 68.56 128 ARG A N 1
ATOM 1028 C CA . ARG A 1 128 ? -1.335 0.301 38.950 1.00 68.56 128 ARG A CA 1
ATOM 1029 C C . ARG A 1 128 ? -2.462 0.884 38.078 1.00 68.56 128 ARG A C 1
ATOM 1031 O O . ARG A 1 128 ? -2.415 0.756 36.855 1.00 68.56 128 ARG A O 1
ATOM 1038 N N . ALA A 1 129 ? -3.415 1.611 38.673 1.00 63.19 129 ALA A N 1
ATOM 1039 C CA . ALA A 1 129 ? -4.596 2.170 37.989 1.00 63.19 129 ALA A CA 1
ATOM 1040 C C . ALA A 1 129 ? -4.274 2.934 36.685 1.00 63.19 129 ALA A C 1
ATOM 1042 O O . ALA A 1 129 ? -4.826 2.632 35.629 1.00 63.19 129 ALA A O 1
ATOM 1043 N N . GLY A 1 130 ? -3.293 3.843 36.707 1.00 64.25 130 GLY A N 1
ATOM 1044 C CA . GLY A 1 130 ? -2.876 4.586 35.508 1.00 64.25 130 GLY A CA 1
ATOM 1045 C C . GLY A 1 130 ? -2.172 3.739 34.435 1.00 64.25 130 GLY A C 1
ATOM 1046 O O . GLY A 1 130 ? -2.011 4.188 33.303 1.00 64.25 130 GLY A O 1
ATOM 1047 N N . SER A 1 131 ? -1.712 2.528 34.763 1.00 63.91 131 SER A N 1
ATOM 1048 C CA . SER A 1 131 ? -1.204 1.564 33.778 1.00 63.91 131 SER A CA 1
ATOM 1049 C C . SER A 1 131 ? -2.350 0.808 33.109 1.00 63.91 131 SER A C 1
ATOM 1051 O O . SER A 1 131 ? -2.327 0.631 31.895 1.00 63.91 131 SER A O 1
ATOM 1053 N N . ARG A 1 132 ? -3.381 0.428 33.877 1.00 69.06 132 ARG A N 1
ATOM 1054 C CA . ARG A 1 132 ? -4.609 -0.185 33.345 1.00 69.06 132 ARG A CA 1
ATOM 1055 C C . ARG A 1 132 ? -5.342 0.754 32.393 1.00 69.06 132 ARG A C 1
ATOM 1057 O O . ARG A 1 132 ? -5.714 0.330 31.309 1.00 69.06 132 ARG A O 1
ATOM 1064 N N . LEU A 1 133 ? -5.456 2.037 32.749 1.00 65.19 133 LEU A N 1
ATOM 1065 C CA . LEU A 1 133 ? -6.093 3.040 31.889 1.00 65.19 133 LEU A CA 1
ATOM 1066 C C . LEU A 1 133 ? -5.383 3.175 30.531 1.00 65.19 133 LEU A C 1
ATOM 1068 O O . LEU A 1 133 ? -6.035 3.341 29.511 1.00 65.19 133 LEU A O 1
ATOM 1072 N N . ARG A 1 134 ? -4.049 3.078 30.503 1.00 66.56 134 ARG A N 1
ATOM 1073 C CA . ARG A 1 134 ? -3.266 3.153 29.258 1.00 66.56 134 ARG A CA 1
ATOM 1074 C C . ARG A 1 134 ? -3.385 1.904 28.398 1.00 66.56 134 ARG A C 1
ATOM 1076 O O . ARG A 1 134 ? -3.461 2.031 27.183 1.00 66.56 134 ARG A O 1
ATOM 1083 N N . ILE A 1 135 ? -3.414 0.724 29.017 1.00 70.25 135 ILE A N 1
ATOM 1084 C CA . ILE A 1 135 ? -3.724 -0.526 28.312 1.00 70.25 135 ILE A CA 1
ATOM 1085 C C . ILE A 1 135 ? -5.117 -0.436 27.693 1.00 70.25 135 ILE A C 1
ATOM 1087 O O . ILE A 1 135 ? -5.247 -0.644 26.496 1.00 70.25 135 ILE A O 1
ATOM 1091 N N . ARG A 1 136 ? -6.126 -0.048 28.480 1.00 75.00 136 ARG A N 1
ATOM 1092 C CA . ARG A 1 136 ? -7.500 0.102 28.000 1.00 75.00 136 ARG A CA 1
ATOM 1093 C C . ARG A 1 136 ? -7.587 1.086 26.831 1.00 75.00 136 ARG A C 1
ATOM 1095 O O . ARG A 1 136 ? -8.052 0.701 25.775 1.00 75.00 136 ARG A O 1
ATOM 1102 N N . LYS A 1 137 ? -7.001 2.282 26.958 1.00 78.19 137 LYS A N 1
ATOM 1103 C CA . LYS A 1 137 ? -6.923 3.258 25.852 1.00 78.19 137 LYS A CA 1
ATOM 1104 C C . LYS A 1 137 ? -6.188 2.739 24.618 1.00 78.19 137 LYS A C 1
ATOM 1106 O O . LYS A 1 137 ? -6.407 3.230 23.519 1.00 78.19 137 LYS A O 1
ATOM 1111 N N . SER A 1 138 ? -5.256 1.806 24.807 1.00 78.69 138 SER A N 1
ATOM 1112 C CA . SER A 1 138 ? -4.530 1.196 23.698 1.00 78.69 138 SER A CA 1
ATOM 1113 C C . SER A 1 138 ? -5.378 0.152 22.982 1.00 78.69 138 SER A C 1
ATOM 1115 O O . SER A 1 138 ? -5.281 0.052 21.771 1.00 78.69 138 SER A O 1
ATOM 1117 N N . ILE A 1 139 ? -6.195 -0.601 23.720 1.00 83.75 139 ILE A N 1
ATOM 1118 C CA . ILE A 1 139 ? -7.177 -1.545 23.174 1.00 83.75 139 ILE A CA 1
ATOM 1119 C C . ILE A 1 139 ? -8.269 -0.772 22.422 1.00 83.75 139 ILE A C 1
ATOM 1121 O O . ILE A 1 139 ? -8.449 -1.007 21.231 1.00 83.75 139 ILE A O 1
ATOM 1125 N N . GLU A 1 140 ? -8.857 0.239 23.071 1.00 89.19 140 GLU A N 1
ATOM 1126 C CA . GLU A 1 140 ? -9.875 1.132 22.493 1.00 89.19 140 GLU A CA 1
ATOM 1127 C C . GLU A 1 140 ? -9.394 1.783 21.186 1.00 89.19 140 GLU A C 1
ATOM 1129 O O . GLU A 1 140 ? -10.176 1.981 20.267 1.00 89.19 140 GLU A O 1
ATOM 1134 N N . PHE A 1 141 ? -8.094 2.078 21.057 1.00 92.44 141 PHE A N 1
ATOM 1135 C CA . PHE A 1 141 ? -7.522 2.620 19.821 1.00 92.44 141 PHE A CA 1
ATOM 1136 C C . PHE A 1 141 ? -7.623 1.653 18.633 1.00 92.44 141 PHE A C 1
ATOM 1138 O O . PHE A 1 141 ? -7.960 2.084 17.534 1.00 92.44 141 PHE A O 1
ATOM 1145 N N . PHE A 1 142 ? -7.323 0.365 18.827 1.00 93.06 142 PHE A N 1
ATOM 1146 C CA . PHE A 1 142 ? -7.430 -0.625 17.747 1.00 93.06 142 PHE A CA 1
ATOM 1147 C C . PHE A 1 142 ? -8.891 -0.965 17.445 1.00 93.06 142 PHE A C 1
ATOM 1149 O O . PHE A 1 142 ? -9.247 -1.102 16.277 1.00 93.06 142 PHE A O 1
ATOM 1156 N N . GLU A 1 143 ? -9.734 -1.014 18.477 1.00 94.62 143 GLU A N 1
ATOM 1157 C CA . GLU A 1 143 ? -11.184 -1.169 18.336 1.00 94.62 143 GLU A CA 1
ATOM 1158 C C . GLU A 1 143 ? -11.789 -0.015 17.532 1.00 94.62 143 GLU A C 1
ATOM 1160 O O . GLU A 1 143 ? -12.529 -0.254 16.585 1.00 94.62 143 GLU A O 1
ATOM 1165 N N . GLU A 1 144 ? -11.422 1.236 17.834 1.00 95.94 144 GLU A N 1
ATOM 1166 C CA . GLU A 1 144 ? -11.899 2.412 17.097 1.00 95.94 144 GLU A CA 1
ATOM 1167 C C . GLU A 1 144 ? -11.466 2.369 15.625 1.00 95.94 144 GLU A C 1
ATOM 1169 O O . GLU A 1 144 ? -12.251 2.726 14.745 1.00 95.94 144 GLU A O 1
ATOM 1174 N N . ILE A 1 145 ? -10.241 1.909 15.338 1.00 96.06 145 ILE A N 1
ATOM 1175 C CA . ILE A 1 145 ? -9.770 1.712 13.961 1.00 96.06 145 ILE A CA 1
ATOM 1176 C C . ILE A 1 145 ? -10.638 0.669 13.251 1.00 96.06 145 ILE A C 1
ATOM 1178 O O . ILE A 1 145 ? -11.189 0.977 12.196 1.00 96.06 145 ILE A O 1
ATOM 1182 N N . ASN A 1 146 ? -10.787 -0.530 13.818 1.00 96.88 146 ASN A N 1
ATOM 1183 C CA . ASN A 1 146 ? -11.550 -1.609 13.186 1.00 96.88 146 ASN A CA 1
ATOM 1184 C C . ASN A 1 146 ? -13.023 -1.236 13.022 1.00 96.88 146 ASN A C 1
ATOM 1186 O O . ASN A 1 146 ? -13.562 -1.369 11.925 1.00 96.88 146 ASN A O 1
ATOM 1190 N N . GLN A 1 147 ? -13.640 -0.661 14.056 1.00 97.38 147 GLN A N 1
ATOM 1191 C CA . GLN A 1 147 ? -15.009 -0.163 13.986 1.00 97.38 147 GLN A CA 1
ATOM 1192 C C . GLN A 1 147 ? -15.154 0.880 12.882 1.00 97.38 147 GLN A C 1
ATOM 1194 O O . GLN A 1 147 ? -16.103 0.824 12.110 1.00 97.38 147 GLN A O 1
ATOM 1199 N N . LYS A 1 148 ? -14.196 1.807 12.737 1.00 97.31 148 LYS A N 1
ATOM 1200 C CA . LYS A 1 148 ? -14.263 2.808 11.668 1.00 97.31 148 LYS A CA 1
ATOM 1201 C C . LYS A 1 148 ? -14.194 2.186 10.278 1.00 97.31 148 LYS A C 1
ATOM 1203 O O . LYS A 1 148 ? -14.870 2.668 9.373 1.00 97.31 148 LYS A O 1
ATOM 1208 N N . ILE A 1 149 ? -13.374 1.154 10.106 1.00 95.75 149 ILE A N 1
ATOM 1209 C CA . ILE A 1 149 ? -13.267 0.434 8.838 1.00 95.75 149 ILE A CA 1
ATOM 1210 C C . ILE A 1 149 ? -14.585 -0.309 8.552 1.00 95.75 149 ILE A C 1
ATOM 1212 O O . ILE A 1 149 ? -15.074 -0.242 7.427 1.00 95.75 149 ILE A O 1
ATOM 1216 N N . ILE A 1 150 ? -15.201 -0.938 9.560 1.00 95.69 150 ILE A N 1
ATOM 1217 C CA . ILE A 1 150 ? -16.519 -1.590 9.450 1.00 95.69 150 ILE A CA 1
ATOM 1218 C C . ILE A 1 150 ? -17.616 -0.576 9.099 1.00 95.69 150 ILE A C 1
ATOM 1220 O O . ILE A 1 150 ? -18.378 -0.810 8.168 1.00 95.69 150 ILE A O 1
ATOM 1224 N N . ASP A 1 151 ? -17.660 0.582 9.766 1.00 95.69 151 ASP A N 1
ATOM 1225 C CA . ASP A 1 151 ? -18.627 1.657 9.483 1.00 95.69 151 ASP A CA 1
ATOM 1226 C C . ASP A 1 151 ? -18.539 2.156 8.029 1.00 95.69 151 ASP A C 1
ATOM 1228 O O . ASP A 1 151 ? -19.473 2.760 7.494 1.00 95.69 151 ASP A O 1
ATOM 1232 N N . TRP A 1 152 ? -17.383 1.975 7.388 1.00 95.31 152 TRP A N 1
ATOM 1233 C CA . TRP A 1 152 ? -17.172 2.314 5.986 1.00 95.31 152 TRP A CA 1
ATOM 1234 C C . TRP A 1 152 ? -17.504 1.185 5.006 1.00 95.31 152 TRP A C 1
ATOM 1236 O O . TRP A 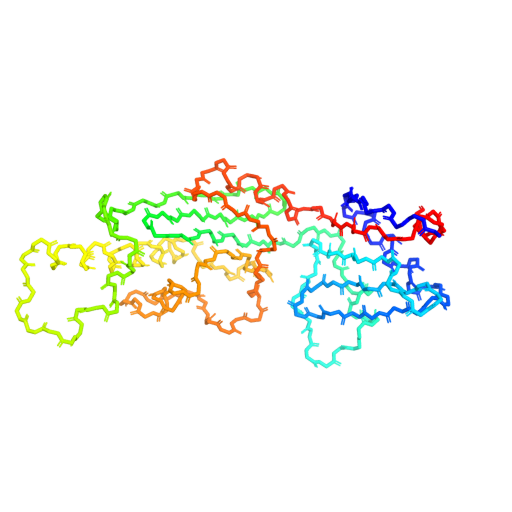1 152 ? -17.400 1.415 3.804 1.00 95.31 152 TRP A O 1
ATOM 1246 N N . GLY A 1 153 ? -17.945 0.025 5.495 1.00 91.69 153 GLY A N 1
ATOM 1247 C CA . GLY A 1 153 ? -18.211 -1.167 4.686 1.00 91.69 153 GLY A CA 1
ATOM 1248 C C . GLY A 1 153 ? -16.955 -1.980 4.371 1.00 91.69 153 GLY A C 1
ATOM 1249 O O . GLY A 1 153 ? -16.928 -2.720 3.400 1.00 91.69 153 GLY A O 1
ATOM 1250 N N . GLY A 1 154 ? -15.882 -1.816 5.150 1.00 89.38 154 GLY A N 1
ATOM 1251 C CA . GLY A 1 154 ? -14.630 -2.525 4.910 1.00 89.38 154 GLY A CA 1
ATOM 1252 C C . GLY A 1 154 ? -13.846 -2.031 3.686 1.00 89.38 154 GLY A C 1
ATOM 1253 O O . GLY A 1 154 ? -14.275 -1.134 2.956 1.00 89.38 154 GLY A O 1
ATOM 1254 N N . PRO A 1 155 ? -12.654 -2.599 3.441 1.00 90.44 155 PRO A N 1
ATOM 1255 C CA . PRO A 1 155 ? -11.918 -2.399 2.201 1.00 90.44 155 PRO A CA 1
ATOM 1256 C C . PRO A 1 155 ? -12.377 -3.385 1.108 1.00 90.44 155 PRO A C 1
ATOM 1258 O O . PRO A 1 155 ? -11.571 -3.785 0.278 1.00 90.44 155 PRO A O 1
ATOM 1261 N N . GLU A 1 156 ? -13.632 -3.838 1.110 1.00 83.81 156 GLU A N 1
ATOM 1262 C CA . GLU A 1 156 ? -14.137 -4.875 0.191 1.00 83.81 156 GLU A CA 1
ATOM 1263 C C . GLU A 1 156 ? -14.045 -4.425 -1.273 1.00 83.81 156 GLU A C 1
ATOM 1265 O O . GLU A 1 156 ? -13.465 -5.126 -2.095 1.00 83.81 156 GLU A O 1
ATOM 1270 N N . ASP A 1 157 ? -14.465 -3.189 -1.554 1.00 86.25 157 ASP A N 1
ATOM 1271 C CA . ASP A 1 157 ? -14.345 -2.546 -2.872 1.00 86.25 157 ASP A CA 1
ATOM 1272 C C . ASP A 1 157 ? -12.906 -2.143 -3.245 1.00 86.25 157 ASP A C 1
ATOM 1274 O O . ASP A 1 157 ? -12.666 -1.613 -4.334 1.00 86.25 157 ASP A O 1
ATOM 1278 N N . ALA A 1 158 ? -11.952 -2.279 -2.319 1.00 91.31 158 ALA A N 1
ATOM 1279 C CA . ALA A 1 158 ? -10.571 -1.912 -2.568 1.00 91.31 158 ALA A CA 1
ATOM 1280 C C . ALA A 1 158 ? -9.836 -3.092 -3.206 1.00 91.31 158 ALA A C 1
ATOM 1282 O O . ALA A 1 158 ? -9.742 -4.180 -2.638 1.00 91.31 158 ALA A O 1
ATOM 1283 N N . GLU A 1 159 ? -9.227 -2.843 -4.357 1.00 90.75 159 GLU A N 1
ATOM 1284 C CA . GLU A 1 159 ? -8.333 -3.795 -5.015 1.00 90.75 159 GLU A CA 1
ATOM 1285 C C . GLU A 1 159 ? -6.981 -3.865 -4.284 1.00 90.75 159 GLU A C 1
ATOM 1287 O O . GLU A 1 159 ? -6.197 -4.796 -4.480 1.00 90.75 159 GLU A O 1
ATOM 1292 N N . ARG A 1 160 ? -6.692 -2.867 -3.431 1.00 89.69 160 ARG A N 1
ATOM 1293 C CA . ARG A 1 160 ? -5.467 -2.765 -2.627 1.00 89.69 160 ARG A CA 1
ATOM 1294 C C . ARG A 1 160 ? -5.711 -2.173 -1.260 1.00 89.69 160 ARG A C 1
ATOM 1296 O O . ARG A 1 160 ? -6.430 -1.189 -1.108 1.00 89.69 160 ARG A O 1
ATOM 1303 N N . ILE A 1 161 ? -4.976 -2.689 -0.288 1.00 93.44 161 ILE A N 1
ATOM 1304 C CA . ILE A 1 161 ? -4.914 -2.177 1.073 1.00 93.44 161 ILE A CA 1
ATOM 1305 C C . ILE A 1 161 ? -3.477 -1.712 1.316 1.00 93.44 161 ILE A C 1
ATOM 1307 O O . ILE A 1 161 ? -2.602 -2.458 1.755 1.00 93.44 161 ILE A O 1
ATOM 1311 N N . CYS A 1 162 ? -3.215 -0.453 0.984 1.00 92.56 162 CYS A N 1
ATOM 1312 C CA . CYS A 1 162 ? -1.929 0.192 1.187 1.00 92.56 162 CYS A CA 1
ATOM 1313 C C . CYS A 1 162 ? -1.754 0.520 2.670 1.00 92.56 162 CYS A C 1
ATOM 1315 O O . CYS A 1 162 ? -2.528 1.286 3.241 1.00 92.56 162 CYS A O 1
ATOM 1317 N N . TYR A 1 163 ? -0.720 -0.011 3.316 1.00 93.94 163 TYR A N 1
ATOM 1318 C CA . TYR A 1 163 ? -0.539 0.210 4.746 1.00 93.94 163 TYR A CA 1
ATOM 1319 C C . TYR A 1 163 ? 0.888 0.571 5.141 1.00 93.94 163 TYR A C 1
ATOM 1321 O O . TYR A 1 163 ? 1.885 0.151 4.545 1.00 93.94 163 TYR A O 1
ATOM 1329 N N . LYS A 1 164 ? 0.986 1.349 6.217 1.00 93.38 164 LYS A N 1
ATOM 1330 C CA . LYS A 1 164 ? 2.222 1.570 6.955 1.00 93.38 164 LYS A CA 1
ATOM 1331 C C . LYS A 1 164 ? 1.926 1.452 8.438 1.00 93.38 164 LYS A C 1
ATOM 1333 O O . LYS A 1 164 ? 1.266 2.305 9.018 1.00 93.38 164 LYS A O 1
ATOM 1338 N N . ALA A 1 165 ? 2.463 0.407 9.048 1.00 91.06 165 ALA A N 1
ATOM 1339 C CA . ALA A 1 165 ? 2.411 0.210 10.484 1.00 91.06 165 ALA A CA 1
ATOM 1340 C C . ALA A 1 165 ? 3.761 -0.281 11.000 1.00 91.06 165 ALA A C 1
ATOM 1342 O O . ALA A 1 165 ? 4.518 -0.946 10.281 1.00 91.06 165 ALA A O 1
ATOM 1343 N N . SER A 1 166 ? 4.070 0.025 12.261 1.00 82.69 166 SER A N 1
ATOM 1344 C CA . SER A 1 166 ? 5.215 -0.609 12.912 1.00 82.69 166 SER A CA 1
ATOM 1345 C C . SER A 1 166 ? 4.949 -2.112 13.072 1.00 82.69 166 SER A C 1
ATOM 1347 O O . SER A 1 166 ? 3.828 -2.533 13.363 1.00 82.69 166 SER A O 1
ATOM 1349 N N . ILE A 1 167 ? 5.994 -2.932 12.914 1.00 83.88 167 ILE A N 1
ATOM 1350 C CA . ILE A 1 167 ? 5.898 -4.402 13.019 1.00 83.88 167 ILE A CA 1
ATOM 1351 C C . ILE A 1 167 ? 5.327 -4.820 14.383 1.00 83.88 167 ILE A C 1
ATOM 1353 O O . ILE A 1 167 ? 4.636 -5.827 14.490 1.00 83.88 167 ILE A O 1
ATOM 1357 N N . GLN A 1 168 ? 5.587 -4.025 15.424 1.00 82.88 168 GLN A N 1
ATOM 1358 C CA . GLN A 1 168 ? 5.096 -4.282 16.774 1.00 82.88 168 GLN A CA 1
ATOM 1359 C C . GLN A 1 168 ? 3.604 -3.978 16.938 1.00 82.88 168 GLN A C 1
ATOM 1361 O O . GLN A 1 168 ? 2.957 -4.658 17.724 1.00 82.88 168 GLN A O 1
ATOM 1366 N N . LEU A 1 169 ? 3.061 -2.975 16.238 1.00 85.31 169 LEU A N 1
ATOM 1367 C CA . LEU A 1 169 ? 1.655 -2.568 16.370 1.00 85.31 169 LEU A CA 1
ATOM 1368 C C . LEU A 1 169 ? 0.729 -3.366 15.453 1.00 85.31 169 LEU A C 1
ATOM 1370 O O . LEU A 1 169 ? -0.408 -3.624 15.828 1.00 85.31 169 LEU A O 1
ATOM 1374 N N . TRP A 1 170 ? 1.222 -3.795 14.288 1.00 91.12 170 TRP A N 1
ATOM 1375 C CA . TRP A 1 170 ? 0.425 -4.505 13.283 1.00 91.12 170 TRP A CA 1
ATOM 1376 C C . TRP A 1 170 ? -0.387 -5.692 13.835 1.00 91.12 170 TRP A C 1
ATOM 1378 O O . TRP A 1 170 ? -1.579 -5.759 13.559 1.00 91.12 170 TRP A O 1
ATOM 1388 N N . PRO A 1 171 ? 0.170 -6.590 14.679 1.00 90.62 171 PRO A N 1
ATOM 1389 C CA . PRO A 1 171 ? -0.591 -7.721 15.208 1.00 90.62 171 PRO A CA 1
ATOM 1390 C C . PRO A 1 171 ? -1.732 -7.334 16.153 1.00 90.62 171 PRO A C 1
ATOM 1392 O O . PRO A 1 171 ? -2.596 -8.168 16.389 1.00 90.62 171 PRO A O 1
ATOM 1395 N N . TYR A 1 172 ? -1.716 -6.134 16.742 1.00 89.25 172 TYR A N 1
ATOM 1396 C CA . TYR A 1 172 ? -2.758 -5.707 17.680 1.00 89.25 172 TYR A CA 1
ATOM 1397 C C . TYR A 1 172 ? -4.052 -5.312 16.971 1.00 89.25 172 TYR A C 1
ATOM 1399 O O . TYR A 1 172 ? -5.114 -5.486 17.555 1.00 89.25 172 TYR A O 1
ATOM 1407 N N . LEU A 1 173 ? -3.970 -4.878 15.708 1.00 92.38 173 LEU A N 1
ATOM 1408 C CA . LEU A 1 173 ? -5.144 -4.611 14.878 1.00 92.38 173 LEU A CA 1
ATOM 1409 C C . LEU A 1 173 ? -6.024 -5.867 14.742 1.00 92.38 173 LEU A C 1
ATOM 1411 O O . LEU A 1 173 ? -7.226 -5.801 14.942 1.00 92.38 173 LEU A O 1
ATOM 1415 N N . PHE A 1 174 ? -5.410 -7.029 14.503 1.00 93.19 174 PHE A N 1
ATOM 1416 C CA . PHE A 1 174 ? -6.113 -8.309 14.308 1.00 93.19 174 PHE A CA 1
ATOM 1417 C C . PHE A 1 174 ? -6.425 -9.064 15.609 1.00 93.19 174 PHE A C 1
ATOM 1419 O O . PHE A 1 174 ? -7.036 -10.123 15.579 1.00 93.19 174 PHE A O 1
ATOM 1426 N N . LYS A 1 175 ? -5.950 -8.568 16.757 1.00 89.38 175 LYS A N 1
ATOM 1427 C CA . LYS A 1 175 ? -6.201 -9.158 18.086 1.00 89.38 175 LYS A CA 1
ATOM 1428 C C . LYS A 1 175 ? -7.178 -8.330 18.922 1.00 89.38 175 LYS A C 1
ATOM 1430 O O . LYS A 1 175 ? -7.305 -8.585 20.115 1.00 89.38 175 LYS A O 1
ATOM 1435 N N . SER A 1 176 ? -7.754 -7.292 18.327 1.00 88.56 176 SER A N 1
ATOM 1436 C CA . SER A 1 176 ? -8.780 -6.463 18.948 1.00 88.56 176 SER A CA 1
ATOM 1437 C C . SER A 1 176 ? -10.077 -7.261 19.104 1.00 88.56 176 SER A C 1
ATOM 1439 O O . SER A 1 176 ? -10.338 -8.159 18.305 1.00 88.56 176 SER A O 1
ATOM 1441 N N . ASP A 1 177 ? -10.882 -6.925 20.116 1.00 90.00 177 ASP A N 1
ATOM 1442 C CA . ASP A 1 177 ? -12.194 -7.548 20.330 1.00 90.00 177 ASP A CA 1
ATOM 1443 C C . ASP A 1 177 ? -13.164 -7.221 19.179 1.00 90.00 177 ASP A C 1
ATOM 1445 O O . ASP A 1 177 ? -14.031 -8.027 18.841 1.00 90.00 177 ASP A O 1
ATOM 1449 N N . ILE A 1 178 ? -12.980 -6.068 18.525 1.00 93.88 178 ILE A N 1
ATOM 1450 C CA . ILE A 1 178 ? -13.623 -5.759 17.246 1.00 93.88 178 ILE A CA 1
ATOM 1451 C C . ILE A 1 178 ? -12.733 -6.315 16.137 1.00 93.88 178 ILE A C 1
ATOM 1453 O O . ILE A 1 178 ? -11.611 -5.844 15.952 1.00 93.88 178 ILE A O 1
ATOM 1457 N N . ALA A 1 179 ? -13.228 -7.307 15.397 1.00 92.88 179 ALA A N 1
ATOM 1458 C CA . ALA A 1 179 ? -12.482 -7.929 14.308 1.00 92.88 179 ALA A CA 1
ATOM 1459 C C . ALA A 1 179 ? -12.165 -6.925 13.184 1.00 92.88 179 ALA A C 1
ATOM 1461 O O . ALA A 1 179 ? -12.971 -6.052 12.861 1.00 92.88 179 ALA A O 1
ATOM 1462 N N . ALA A 1 180 ? -10.986 -7.052 12.574 1.00 92.06 180 ALA A N 1
ATOM 1463 C CA . ALA A 1 180 ? -10.667 -6.318 11.354 1.00 92.06 180 ALA A CA 1
ATOM 1464 C C . ALA A 1 180 ? -11.471 -6.898 10.178 1.00 92.06 180 ALA A C 1
ATOM 1466 O O . ALA A 1 180 ? -11.693 -8.102 10.109 1.00 92.06 180 ALA A O 1
ATOM 1467 N N . SER A 1 181 ? -11.869 -6.059 9.224 1.00 93.25 181 SER A N 1
ATOM 1468 C CA . SER A 1 181 ? -12.592 -6.482 8.011 1.00 93.25 181 SER A CA 1
ATOM 1469 C C . SER A 1 181 ? -11.677 -7.013 6.896 1.00 93.25 181 SER A C 1
ATOM 1471 O O . SER A 1 181 ? -12.069 -7.079 5.733 1.00 93.25 181 SER A O 1
ATOM 1473 N N . PHE A 1 182 ? -10.433 -7.344 7.234 1.00 94.00 182 PHE A N 1
ATOM 1474 C CA . PHE A 1 182 ? -9.467 -8.002 6.364 1.00 94.00 182 PHE A CA 1
ATOM 1475 C C . PHE A 1 182 ? -8.472 -8.787 7.219 1.00 94.00 182 PHE A C 1
ATOM 1477 O O . PHE A 1 182 ? -8.244 -8.457 8.386 1.00 94.00 182 PHE A O 1
ATOM 1484 N N . GLU A 1 183 ? -7.852 -9.800 6.621 1.00 92.75 183 GLU A N 1
ATOM 1485 C CA . GLU A 1 183 ? -6.917 -10.693 7.303 1.00 92.75 183 GLU A CA 1
ATOM 1486 C C . GLU A 1 183 ? -5.468 -10.204 7.224 1.00 92.75 183 GLU A C 1
ATOM 1488 O O . GLU A 1 183 ? -5.086 -9.383 6.388 1.00 92.75 183 GLU A O 1
ATOM 1493 N N . LYS A 1 184 ? -4.618 -10.716 8.118 1.00 91.56 184 LYS A N 1
ATOM 1494 C CA . LYS A 1 184 ? -3.207 -10.303 8.208 1.00 91.56 184 LYS A CA 1
ATOM 1495 C C . LYS A 1 184 ? -2.385 -10.684 6.968 1.00 91.56 184 LYS A C 1
ATOM 1497 O O . LYS A 1 184 ? -1.349 -10.065 6.714 1.00 91.56 184 LYS A O 1
ATOM 1502 N N . ASP A 1 185 ? -2.815 -11.717 6.263 1.00 89.69 185 ASP A N 1
ATOM 1503 C CA . ASP A 1 185 ? -2.253 -12.262 5.031 1.00 89.69 185 ASP A CA 1
ATOM 1504 C C . ASP A 1 185 ? -3.133 -11.973 3.804 1.00 89.69 185 ASP A C 1
ATOM 1506 O O . ASP A 1 185 ? -2.917 -12.579 2.756 1.00 89.69 185 ASP A O 1
ATOM 1510 N N . ASP A 1 186 ? -4.073 -11.019 3.907 1.00 90.88 186 ASP A N 1
ATOM 1511 C CA . ASP A 1 186 ? -4.878 -10.572 2.768 1.00 90.88 186 ASP A CA 1
ATOM 1512 C C . ASP A 1 186 ? -3.949 -10.202 1.594 1.00 90.88 186 ASP A C 1
ATOM 1514 O O . ASP A 1 186 ? -3.065 -9.348 1.753 1.00 90.88 186 ASP A O 1
ATOM 1518 N N . PRO A 1 187 ? -4.114 -10.826 0.411 1.00 87.31 187 PRO A N 1
ATOM 1519 C CA . PRO A 1 187 ? -3.212 -10.626 -0.718 1.00 87.31 187 PRO A CA 1
ATOM 1520 C C . PRO A 1 187 ? -3.172 -9.167 -1.184 1.00 87.31 187 PRO A C 1
ATOM 1522 O O . PRO A 1 187 ? -2.164 -8.737 -1.737 1.00 87.31 187 PRO A O 1
ATOM 1525 N N . ARG A 1 188 ? -4.227 -8.384 -0.920 1.00 90.44 188 ARG A N 1
ATOM 1526 C CA . ARG A 1 188 ? -4.341 -6.958 -1.265 1.00 90.44 188 ARG A CA 1
ATOM 1527 C C . ARG A 1 188 ? -3.451 -6.063 -0.411 1.00 90.44 188 ARG A C 1
ATOM 1529 O O . ARG A 1 188 ? -3.294 -4.887 -0.745 1.00 90.44 188 ARG A O 1
ATOM 1536 N N . LEU A 1 189 ? -2.874 -6.574 0.679 1.00 90.62 189 LEU A N 1
ATOM 1537 C CA . LEU A 1 189 ? -2.007 -5.803 1.564 1.00 90.62 189 LEU A CA 1
ATOM 1538 C C . LEU A 1 189 ? -0.686 -5.437 0.887 1.00 90.62 189 LEU A C 1
ATOM 1540 O O . LEU A 1 189 ? 0.185 -6.273 0.656 1.00 90.62 189 LEU A O 1
ATOM 1544 N N . ILE A 1 190 ? -0.492 -4.138 0.668 1.00 88.50 190 ILE A N 1
ATOM 1545 C CA . ILE A 1 190 ? 0.729 -3.586 0.081 1.00 88.50 190 ILE A CA 1
ATOM 1546 C C . ILE A 1 190 ? 1.374 -2.645 1.088 1.00 88.50 190 ILE A C 1
ATOM 1548 O O . ILE A 1 190 ? 0.813 -1.625 1.496 1.00 88.50 190 ILE A O 1
ATOM 1552 N N . LYS A 1 191 ? 2.596 -2.976 1.505 1.00 88.44 191 LYS A N 1
ATOM 1553 C CA . LYS A 1 191 ? 3.343 -2.132 2.434 1.00 88.44 191 LYS A CA 1
ATOM 1554 C C . LYS A 1 191 ? 3.890 -0.909 1.706 1.00 88.44 191 LYS A C 1
ATOM 1556 O O . LYS A 1 191 ? 4.679 -1.038 0.778 1.00 88.44 191 LYS A O 1
ATOM 1561 N N . ILE A 1 192 ? 3.563 0.279 2.202 1.00 88.75 192 ILE A N 1
ATOM 1562 C CA . ILE A 1 192 ? 4.023 1.542 1.620 1.00 88.75 192 ILE A CA 1
ATOM 1563 C C . ILE A 1 192 ? 5.556 1.678 1.805 1.00 88.75 192 ILE A C 1
ATOM 1565 O O . ILE A 1 192 ? 6.041 1.692 2.953 1.00 88.75 192 ILE A O 1
ATOM 1569 N N . PRO A 1 193 ? 6.344 1.813 0.716 1.00 82.56 193 PRO A N 1
ATOM 1570 C CA . PRO A 1 193 ? 7.806 1.920 0.770 1.00 82.56 193 PRO A CA 1
ATOM 1571 C C . PRO A 1 193 ? 8.307 3.333 1.126 1.00 82.56 193 PRO A C 1
ATOM 1573 O O . PRO A 1 193 ? 9.501 3.597 1.086 1.00 82.56 193 PRO A O 1
ATOM 1576 N N . LEU A 1 194 ? 7.419 4.234 1.550 1.00 83.69 194 LEU A N 1
ATOM 1577 C CA . LEU A 1 194 ? 7.748 5.591 1.988 1.00 83.69 194 LEU A CA 1
ATOM 1578 C C . LEU A 1 194 ? 8.025 5.655 3.498 1.00 83.69 194 LEU A C 1
ATOM 1580 O O . LEU A 1 194 ? 7.372 4.967 4.291 1.00 83.69 194 LEU A O 1
ATOM 1584 N N . ASN A 1 195 ? 8.958 6.510 3.924 1.00 86.06 195 ASN A N 1
ATOM 1585 C CA . ASN A 1 195 ? 9.054 6.901 5.330 1.00 86.06 195 ASN A CA 1
ATOM 1586 C C . ASN A 1 195 ? 7.941 7.907 5.667 1.00 86.06 195 ASN A C 1
ATOM 1588 O O . ASN A 1 195 ? 7.928 9.036 5.159 1.00 86.06 195 ASN A O 1
ATOM 1592 N N . THR A 1 196 ? 6.998 7.484 6.503 1.00 86.62 196 THR A N 1
ATOM 1593 C CA . THR A 1 196 ? 5.825 8.282 6.859 1.00 86.62 196 THR A CA 1
ATOM 1594 C C . THR A 1 196 ? 6.092 9.110 8.110 1.00 86.62 196 THR A C 1
ATOM 1596 O O . THR A 1 196 ? 6.747 8.652 9.045 1.00 86.62 196 THR A O 1
ATOM 1599 N N . LYS A 1 197 ? 5.566 10.333 8.136 1.00 91.31 197 LYS A N 1
ATOM 1600 C CA . LYS A 1 197 ? 5.449 11.143 9.356 1.00 91.31 197 LYS A CA 1
ATOM 1601 C C . LYS A 1 197 ? 4.303 10.608 10.222 1.00 91.31 197 LYS A C 1
ATOM 1603 O O . LYS A 1 197 ? 3.643 9.632 9.865 1.00 91.31 197 LYS A O 1
ATOM 1608 N N . SER A 1 198 ? 4.050 11.290 11.339 1.00 91.56 198 SER A N 1
ATOM 1609 C CA . SER A 1 198 ? 2.913 10.981 12.201 1.00 91.56 198 SER A CA 1
ATOM 1610 C C . SER A 1 198 ? 1.593 10.991 11.407 1.00 91.56 198 SER A C 1
ATOM 1612 O O . SER A 1 198 ? 1.349 11.954 10.661 1.00 91.56 198 SER A O 1
ATOM 1614 N N . PRO A 1 199 ? 0.747 9.950 11.537 1.00 95.56 199 PRO A N 1
ATOM 1615 C CA . PRO A 1 199 ? -0.533 9.851 10.857 1.00 95.56 199 PRO A CA 1
ATOM 1616 C C . PRO A 1 199 ? -1.391 11.098 11.063 1.00 95.56 199 PRO A C 1
ATOM 1618 O O . PRO A 1 199 ? -1.744 11.498 12.173 1.00 95.56 199 PRO A O 1
ATOM 1621 N N . SER A 1 200 ? -1.714 11.735 9.947 1.00 96.62 200 SER A N 1
ATOM 1622 C CA . SER A 1 200 ? -2.513 12.951 9.868 1.00 96.62 200 SER A CA 1
ATOM 1623 C C . SER A 1 200 ? -3.156 13.031 8.489 1.00 96.62 200 SER A C 1
ATOM 1625 O O . SER A 1 200 ? -2.778 12.293 7.580 1.00 96.62 200 SER A O 1
ATOM 1627 N N . TYR A 1 201 ? -4.099 13.953 8.309 1.00 96.62 201 TYR A N 1
ATOM 1628 C CA . TYR A 1 201 ? -4.715 14.164 7.002 1.00 96.62 201 TYR A CA 1
ATOM 1629 C C . TYR A 1 201 ? -3.700 14.635 5.947 1.00 96.62 201 TYR A C 1
ATOM 1631 O O . TYR A 1 201 ? -3.669 14.115 4.837 1.00 96.62 201 TYR A O 1
ATOM 1639 N N . ASN A 1 202 ? -2.787 15.536 6.319 1.00 96.69 202 ASN A N 1
ATOM 1640 C CA . ASN A 1 202 ? -1.721 15.986 5.419 1.00 96.69 202 ASN A CA 1
ATOM 1641 C C . ASN A 1 202 ? -0.788 14.840 5.014 1.00 96.69 202 ASN A C 1
ATOM 1643 O O . ASN A 1 202 ? -0.343 14.779 3.868 1.00 96.69 202 ASN A O 1
ATOM 1647 N N . GLU A 1 203 ? -0.506 13.919 5.940 1.00 95.88 203 GLU A N 1
ATOM 1648 C CA . GLU A 1 203 ? 0.300 12.745 5.619 1.00 95.88 203 GLU A CA 1
ATOM 1649 C C . GLU A 1 203 ? -0.459 11.759 4.726 1.00 95.88 203 GLU A C 1
ATOM 1651 O O . GLU A 1 203 ? 0.147 11.220 3.806 1.00 95.88 203 GLU A O 1
ATOM 1656 N N . LEU A 1 204 ? -1.776 11.585 4.909 1.00 95.56 204 LEU A N 1
ATOM 1657 C CA . LEU A 1 204 ? -2.609 10.825 3.969 1.00 95.56 204 LEU A CA 1
ATOM 1658 C C . LEU A 1 204 ? -2.544 11.414 2.561 1.00 95.56 204 LEU A C 1
ATOM 1660 O O . LEU A 1 204 ? -2.310 10.667 1.620 1.00 95.56 204 LEU A O 1
ATOM 1664 N N . ILE A 1 205 ? -2.682 12.735 2.407 1.00 95.06 205 ILE A N 1
ATOM 1665 C CA . ILE A 1 205 ? -2.574 13.394 1.095 1.00 95.06 205 ILE A CA 1
ATOM 1666 C C . ILE A 1 205 ? -1.189 13.160 0.487 1.00 95.06 205 ILE A C 1
ATOM 1668 O O . ILE A 1 205 ? -1.080 12.844 -0.694 1.00 95.06 205 ILE A O 1
ATOM 1672 N N . ARG A 1 206 ? -0.119 13.314 1.275 1.00 94.50 206 ARG A N 1
ATOM 1673 C CA . ARG A 1 206 ? 1.253 13.103 0.796 1.00 94.50 206 ARG A CA 1
ATOM 1674 C C . ARG A 1 206 ? 1.489 11.653 0.375 1.00 94.50 206 ARG A C 1
ATOM 1676 O O . ARG A 1 206 ? 2.101 11.429 -0.663 1.00 94.50 206 ARG A O 1
ATOM 1683 N N . VAL A 1 207 ? 1.024 10.691 1.168 1.00 93.00 207 VAL A N 1
ATOM 1684 C CA . VAL A 1 207 ? 1.121 9.261 0.853 1.00 93.00 207 VAL A CA 1
ATOM 1685 C C . VAL A 1 207 ? 0.292 8.931 -0.378 1.00 93.00 207 VAL A C 1
ATOM 1687 O O . VAL A 1 207 ? 0.818 8.274 -1.265 1.00 93.00 207 VAL A O 1
ATOM 1690 N N . HIS A 1 208 ? -0.951 9.412 -0.456 1.00 91.69 208 HIS A N 1
ATOM 1691 C CA . HIS A 1 208 ? -1.821 9.227 -1.613 1.00 91.69 208 HIS A CA 1
ATOM 1692 C C . HIS A 1 208 ? -1.141 9.755 -2.875 1.00 91.69 208 HIS A C 1
ATOM 1694 O O . HIS A 1 208 ? -0.968 9.001 -3.816 1.00 91.69 208 HIS A O 1
ATOM 1700 N N . LYS A 1 209 ? -0.621 10.989 -2.859 1.00 89.50 209 LYS A N 1
ATOM 1701 C CA . LYS A 1 209 ? 0.171 11.522 -3.975 1.00 89.50 209 LYS A CA 1
ATOM 1702 C C . LYS A 1 209 ? 1.362 10.628 -4.306 1.00 89.50 209 LYS A C 1
ATOM 1704 O O . LYS A 1 209 ? 1.557 10.317 -5.464 1.00 89.50 209 LYS A O 1
ATOM 1709 N N . TYR A 1 210 ? 2.137 10.192 -3.315 1.00 88.06 210 TYR A N 1
ATOM 1710 C CA . TYR A 1 210 ? 3.308 9.340 -3.543 1.00 88.06 210 TYR A CA 1
ATOM 1711 C C . TYR A 1 210 ? 2.949 8.029 -4.256 1.00 88.06 210 TYR A C 1
ATOM 1713 O O . TYR A 1 210 ? 3.579 7.681 -5.245 1.00 88.06 210 TYR A O 1
ATOM 1721 N N . ILE A 1 211 ? 1.908 7.325 -3.804 1.00 86.25 211 ILE A N 1
ATOM 1722 C CA . ILE A 1 211 ? 1.511 6.040 -4.400 1.00 86.25 211 ILE A CA 1
ATOM 1723 C C . ILE A 1 211 ? 0.871 6.178 -5.786 1.00 86.25 211 ILE A C 1
ATOM 1725 O O . ILE A 1 211 ? 0.623 5.156 -6.409 1.00 86.25 211 ILE A O 1
ATOM 1729 N N . GLN A 1 212 ? 0.606 7.393 -6.279 1.00 83.81 212 GLN A N 1
ATOM 1730 C CA . GLN A 1 212 ? 0.137 7.618 -7.652 1.00 83.81 212 GLN A CA 1
ATOM 1731 C C . GLN A 1 212 ? 1.279 7.520 -8.674 1.00 83.81 212 GLN A C 1
ATOM 1733 O O . GLN A 1 212 ? 1.033 7.169 -9.830 1.00 83.81 212 GLN A O 1
ATOM 1738 N N . TYR A 1 213 ? 2.521 7.798 -8.262 1.00 85.81 213 TYR A N 1
ATOM 1739 C CA . TYR A 1 213 ? 3.667 7.880 -9.166 1.00 85.81 213 TYR A CA 1
ATOM 1740 C C . TYR A 1 213 ? 4.558 6.649 -9.071 1.00 85.81 213 TYR A C 1
ATOM 1742 O O . TYR A 1 213 ? 4.873 6.148 -7.991 1.00 85.81 213 TYR A O 1
ATOM 1750 N N . CYS A 1 214 ? 4.992 6.182 -10.235 1.00 86.19 214 CYS A N 1
ATOM 1751 C CA . CYS A 1 214 ? 6.107 5.260 -10.332 1.00 86.19 214 CYS A CA 1
ATOM 1752 C C . CYS A 1 214 ? 7.369 5.968 -9.851 1.00 86.19 214 CYS A C 1
ATOM 1754 O O . CYS A 1 214 ? 7.578 7.129 -10.199 1.00 86.19 214 CYS A O 1
ATOM 1756 N N . HIS A 1 215 ? 8.241 5.265 -9.136 1.00 87.12 215 HIS A N 1
ATOM 1757 C CA . HIS A 1 215 ? 9.557 5.785 -8.768 1.00 87.12 215 HIS A CA 1
ATOM 1758 C C . HIS A 1 215 ? 10.648 4.980 -9.452 1.00 87.12 215 HIS A C 1
ATOM 1760 O O . HIS A 1 215 ? 10.559 3.757 -9.514 1.00 87.12 215 HIS A O 1
ATOM 1766 N N . ILE A 1 216 ? 11.669 5.662 -9.964 1.00 88.75 216 ILE A N 1
ATOM 1767 C CA . ILE A 1 216 ? 12.772 5.030 -10.687 1.00 88.75 216 ILE A CA 1
ATOM 1768 C C . ILE A 1 216 ? 14.073 5.484 -10.054 1.00 88.75 216 ILE A C 1
ATOM 1770 O O . ILE A 1 216 ? 14.365 6.674 -10.082 1.00 88.75 216 ILE A O 1
ATOM 1774 N N . ASP A 1 217 ? 14.852 4.550 -9.517 1.00 88.81 217 ASP A N 1
ATOM 1775 C CA . ASP A 1 217 ? 16.246 4.798 -9.165 1.00 88.81 217 ASP A CA 1
ATOM 1776 C C . ASP A 1 217 ? 17.113 4.435 -10.371 1.00 88.81 217 ASP A C 1
ATOM 1778 O O . ASP A 1 217 ? 17.152 3.279 -10.805 1.00 88.81 217 ASP A O 1
ATOM 1782 N N . VAL A 1 218 ? 17.805 5.440 -10.905 1.00 87.25 218 VAL A N 1
ATOM 1783 C CA . VAL A 1 218 ? 18.700 5.294 -12.051 1.00 87.25 218 VAL A CA 1
ATOM 1784 C C . VAL A 1 218 ? 20.129 5.107 -11.566 1.00 87.25 218 VAL A C 1
ATOM 1786 O O . VAL A 1 218 ? 20.606 5.881 -10.742 1.00 87.25 218 VAL A O 1
ATOM 1789 N N . TYR A 1 219 ? 20.806 4.077 -12.069 1.00 88.44 219 TYR A N 1
ATOM 1790 C CA . TYR A 1 219 ? 22.224 3.800 -11.817 1.00 88.44 219 TYR A CA 1
ATOM 1791 C C . TYR A 1 219 ? 23.063 3.883 -13.099 1.00 88.44 219 TYR A C 1
ATOM 1793 O O . TYR A 1 219 ? 24.264 4.145 -13.028 1.00 88.44 219 TYR A O 1
ATOM 1801 N N . ASP A 1 220 ? 22.422 3.671 -14.251 1.00 86.88 220 ASP A N 1
ATOM 1802 C CA . ASP A 1 220 ? 22.982 3.800 -15.595 1.00 86.88 220 ASP A CA 1
ATOM 1803 C C . ASP A 1 220 ? 22.111 4.772 -16.411 1.00 86.88 220 ASP A C 1
ATOM 1805 O O . ASP A 1 220 ? 20.959 4.480 -16.748 1.00 86.88 220 ASP A O 1
ATOM 1809 N N . GLU A 1 221 ? 22.650 5.962 -16.680 1.00 83.44 221 GLU A N 1
ATOM 1810 C CA . GLU A 1 221 ? 21.937 7.031 -17.384 1.00 83.44 221 GLU A CA 1
ATOM 1811 C C . GLU A 1 221 ? 21.756 6.731 -18.879 1.00 83.44 221 GLU A C 1
ATOM 1813 O O . GLU A 1 221 ? 20.740 7.114 -19.462 1.00 83.44 221 GLU A O 1
ATOM 1818 N N . ASP A 1 222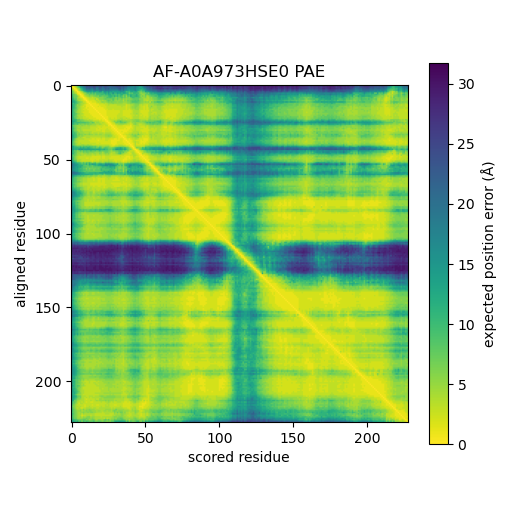 ? 22.697 6.014 -19.495 1.00 84.44 222 ASP A N 1
ATOM 1819 C CA . ASP A 1 222 ? 22.613 5.641 -20.909 1.00 84.44 222 ASP A CA 1
ATOM 1820 C C . ASP A 1 222 ? 21.516 4.594 -21.108 1.00 84.44 222 ASP A C 1
ATOM 1822 O O . ASP A 1 222 ? 20.697 4.700 -22.027 1.00 84.44 222 ASP A O 1
ATOM 1826 N N . LEU A 1 223 ? 21.421 3.635 -20.178 1.00 83.19 223 LEU A N 1
ATOM 1827 C CA . LEU A 1 223 ? 20.299 2.701 -20.129 1.00 83.19 223 LEU A CA 1
ATOM 1828 C C . LEU A 1 223 ? 18.970 3.444 -19.942 1.00 83.19 223 LEU A C 1
ATOM 1830 O O . LEU A 1 223 ? 18.001 3.158 -20.642 1.00 83.19 223 LEU A O 1
ATOM 1834 N N . TYR A 1 224 ? 18.918 4.412 -19.027 1.00 84.19 224 TYR A N 1
ATOM 1835 C CA . TYR A 1 224 ? 17.709 5.195 -18.783 1.00 84.19 224 TYR A CA 1
ATOM 1836 C C . TYR A 1 224 ? 17.239 5.960 -20.031 1.00 84.19 224 TYR A C 1
ATOM 1838 O O . TYR A 1 224 ? 16.064 5.886 -20.396 1.00 84.19 224 TYR A O 1
ATOM 1846 N N . LYS A 1 225 ? 18.163 6.634 -20.729 1.00 84.12 225 LYS A N 1
ATOM 1847 C CA . LYS A 1 225 ? 17.900 7.362 -21.984 1.00 84.12 225 LYS A CA 1
ATOM 1848 C C . LYS A 1 225 ? 17.431 6.458 -23.121 1.00 84.12 225 LYS A C 1
ATOM 1850 O O . LYS A 1 225 ? 16.705 6.920 -23.989 1.00 84.12 225 LYS A O 1
ATOM 1855 N N . ARG A 1 226 ? 17.836 5.186 -23.129 1.00 82.38 226 ARG A N 1
ATOM 1856 C CA . ARG A 1 226 ? 17.426 4.215 -24.152 1.00 82.38 226 ARG A CA 1
ATOM 1857 C C . ARG A 1 226 ? 15.975 3.748 -23.994 1.00 82.38 226 ARG A C 1
ATOM 1859 O O . ARG A 1 226 ? 15.378 3.316 -24.976 1.00 82.38 226 ARG A O 1
ATOM 1866 N N . ILE A 1 227 ? 15.433 3.775 -22.775 1.00 79.88 227 ILE A N 1
ATOM 1867 C CA . ILE A 1 227 ? 14.104 3.221 -22.462 1.00 79.88 227 ILE A CA 1
ATOM 1868 C C . ILE A 1 227 ? 13.044 4.336 -22.321 1.00 79.88 227 ILE A C 1
ATOM 1870 O O . ILE A 1 227 ? 11.865 4.100 -22.615 1.00 79.88 227 ILE A O 1
ATOM 1874 N N . LYS A 1 228 ? 13.441 5.547 -21.901 1.00 73.50 228 LYS A N 1
ATOM 1875 C CA . LYS A 1 228 ? 12.572 6.739 -21.837 1.00 73.50 228 LYS A CA 1
ATOM 1876 C C . LYS A 1 228 ? 12.254 7.303 -23.221 1.00 73.50 228 LYS A C 1
ATOM 1878 O O . LYS A 1 228 ? 11.103 7.767 -23.400 1.00 73.50 228 LYS A O 1
#

Solvent-accessible surface area (backbone atoms only — not comparable to full-atom values): 13234 Å² total; per-residue (Å²): 131,84,67,60,75,48,76,50,74,32,50,58,72,54,41,53,54,40,52,52,47,55,75,72,43,95,59,56,66,50,74,43,73,95,70,37,28,43,37,34,47,46,100,92,39,77,20,34,42,36,37,52,43,68,62,65,62,76,61,96,84,57,54,69,69,61,51,66,70,62,48,68,96,63,72,72,28,28,27,39,41,33,40,55,94,32,25,26,20,40,35,41,34,49,84,88,36,79,79,43,75,50,70,50,78,36,89,63,77,65,100,84,59,101,61,79,64,86,76,66,58,86,81,52,81,88,75,52,70,78,54,51,53,41,52,49,50,49,50,51,47,32,26,52,50,20,49,52,40,52,77,65,65,35,58,72,84,28,62,28,38,37,30,43,59,47,84,84,56,52,65,48,42,73,67,26,94,40,64,44,79,65,61,99,79,42,68,38,60,40,75,55,92,65,92,76,74,79,46,30,69,70,46,50,54,51,50,53,56,52,50,55,32,22,42,33,46,34,42,30,68,69,62,48,66,74,62,110

Radius of gyration: 20.74 Å; Cα contacts (8 Å, |Δi|>4): 367; chains: 1; bounding box: 50×35×66 Å

Secondary structure (DSSP, 8-state):
-----EEEEE-HHHHHHHHHHHHHSS--EEEEGGGTEEEEEETTEEEEEEE-TTPPPPPTTS-HHHHHHT--SSPPPEEEEEEETTEEEEEEEETTEEEEEEEEE-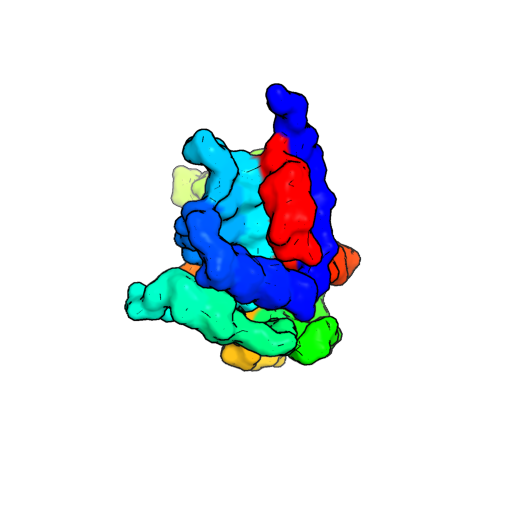----TT--S-GGGTSSSSSS--HHHHHHHHHHHHHHHHHHHHHHHTTTTTT-SEEEEEE-TTTHHHHTTSSS--SS-TT-TTEEE--S---SS-HHHHHHHHHHHHSEEEEES-HHHHHHH-